Protein AF-A0A835W677-F1 (afdb_monomer_lite)

Radius of gyration: 21.59 Å; chains: 1; bounding box: 62×48×54 Å

Secondary structure (DSSP, 8-state):
-HHHHHHHHHHHHHTHHHHHTS-HHHHHHHHHHHHHHTTGGGGGGHHHHHHHHTSHHHHHHHHHHHHHHHHHHHHHHT----STHHHHHHHHHHHHHHHHHHHHHT--SGGGHHHHHHHHHHHHHHHHHHHHHHHHHHHHHHHHHHHHTT----------------SSSHHHHHHHHHHTTTTS----------PPP------

Foldseek 3Di:
DVVLLVVLLVVLLVCLVVLQVDDPLVSLLVSLVSSVVVCVVVLVCLVVVVVVCLPPVNVVVSVVVLLSSLVSSCVSSVDPDPDPCVVLSSLLSSVLSVVLSVVQSVDPDVPSPVSSVSSSVSSVVSVVVSVVVVVVVVVVVVVVVVVVPPDDDDDDDDDDDDDPPPDDPVPVSVCVVVVVSVPDDDDDDDDDDDDDDDDDDDD

Structure (mmCIF, N/CA/C/O backbone):
data_AF-A0A835W677-F1
#
_entry.id   AF-A0A835W677-F1
#
loop_
_atom_site.group_PDB
_atom_site.id
_atom_site.type_symbol
_atom_site.label_atom_id
_atom_site.label_alt_id
_atom_site.label_comp_id
_atom_site.label_asym_id
_atom_site.label_entity_id
_atom_site.label_seq_id
_atom_site.pdbx_PDB_ins_code
_atom_site.Cartn_x
_atom_site.Cartn_y
_atom_site.Cartn_z
_atom_site.occupancy
_atom_site.B_iso_or_equiv
_atom_site.auth_seq_id
_atom_site.auth_comp_id
_atom_site.auth_asym_id
_atom_site.auth_atom_id
_atom_site.pdbx_PDB_model_num
ATOM 1 N N . MET A 1 1 ? -1.194 0.073 13.032 1.00 69.38 1 MET A N 1
ATOM 2 C CA . MET A 1 1 ? -0.212 0.351 11.957 1.00 69.38 1 MET A CA 1
ATOM 3 C C . MET A 1 1 ? 1.033 -0.510 12.121 1.00 69.38 1 MET A C 1
ATOM 5 O O . MET A 1 1 ? 1.182 -1.416 11.323 1.00 69.38 1 MET A O 1
ATOM 9 N N . GLU A 1 2 ? 1.860 -0.328 13.158 1.00 79.19 2 GLU A N 1
ATOM 10 C CA . GLU A 1 2 ? 3.103 -1.114 13.357 1.00 79.19 2 GLU A CA 1
ATOM 11 C C . GLU A 1 2 ? 2.876 -2.636 13.378 1.00 79.19 2 GLU A C 1
ATOM 13 O O . GLU A 1 2 ? 3.488 -3.358 12.599 1.00 79.19 2 GLU A O 1
ATOM 18 N N . GLN A 1 3 ? 1.915 -3.118 14.173 1.00 82.25 3 GLN A N 1
ATOM 19 C CA . GLN A 1 3 ? 1.559 -4.546 14.217 1.00 82.25 3 GLN A CA 1
ATOM 20 C C . GLN A 1 3 ? 1.039 -5.081 12.871 1.00 82.25 3 GLN A C 1
ATOM 22 O O . GLN A 1 3 ? 1.302 -6.224 12.516 1.00 82.25 3 GLN A O 1
ATOM 27 N N . CYS A 1 4 ? 0.322 -4.256 12.098 1.00 80.38 4 CYS A N 1
ATOM 28 C CA . CYS A 1 4 ? -0.164 -4.639 10.770 1.00 80.38 4 CYS A CA 1
ATOM 29 C C . CYS A 1 4 ? 0.989 -4.751 9.765 1.00 80.38 4 CYS A C 1
ATOM 31 O O . CYS A 1 4 ? 0.963 -5.630 8.915 1.00 80.38 4 CYS A O 1
ATOM 33 N N . ASN A 1 5 ? 1.991 -3.873 9.863 1.00 83.50 5 ASN A N 1
ATOM 34 C CA . ASN A 1 5 ? 3.166 -3.918 8.995 1.00 83.50 5 ASN A CA 1
ATOM 35 C C . ASN A 1 5 ? 4.030 -5.151 9.316 1.00 83.50 5 ASN A C 1
ATOM 37 O O . ASN A 1 5 ? 4.383 -5.887 8.402 1.00 83.50 5 ASN A O 1
ATOM 41 N N . ALA A 1 6 ? 4.264 -5.452 10.600 1.00 82.06 6 ALA A N 1
ATOM 42 C CA . ALA A 1 6 ? 4.971 -6.671 11.010 1.00 82.06 6 ALA A CA 1
ATOM 43 C C . ALA A 1 6 ? 4.249 -7.945 10.534 1.00 82.06 6 ALA A C 1
ATOM 45 O O . ALA A 1 6 ? 4.852 -8.818 9.914 1.00 82.06 6 ALA A O 1
ATOM 46 N N . ARG A 1 7 ? 2.925 -8.008 10.729 1.00 84.19 7 ARG A N 1
ATOM 47 C CA . ARG A 1 7 ? 2.100 -9.120 10.239 1.00 84.19 7 ARG A CA 1
ATOM 48 C C . ARG A 1 7 ? 2.116 -9.237 8.714 1.00 84.19 7 ARG A C 1
ATOM 50 O O . ARG A 1 7 ? 2.044 -10.342 8.187 1.00 84.19 7 ARG A O 1
ATOM 57 N N . LEU A 1 8 ? 2.184 -8.117 7.991 1.00 85.19 8 LEU A N 1
ATOM 58 C CA . LEU A 1 8 ? 2.297 -8.143 6.534 1.00 85.19 8 LEU A CA 1
ATOM 59 C C . LEU A 1 8 ? 3.619 -8.780 6.107 1.00 85.19 8 LEU A C 1
ATOM 61 O O . LEU A 1 8 ? 3.600 -9.642 5.236 1.00 85.19 8 LEU A O 1
ATOM 65 N N . ALA A 1 9 ? 4.735 -8.393 6.726 1.00 83.88 9 ALA A N 1
ATOM 66 C CA . ALA A 1 9 ? 6.042 -8.957 6.406 1.00 83.88 9 ALA A CA 1
ATOM 67 C C . ALA A 1 9 ? 6.056 -10.489 6.568 1.00 83.88 9 ALA A C 1
ATOM 69 O O . ALA A 1 9 ? 6.550 -11.197 5.692 1.00 83.88 9 ALA A O 1
ATOM 70 N N . GLU A 1 10 ? 5.427 -11.010 7.627 1.00 86.38 10 GLU A N 1
ATOM 71 C CA . GLU A 1 10 ? 5.256 -12.456 7.829 1.00 86.38 10 GLU A CA 1
ATOM 72 C C . GLU A 1 10 ? 4.428 -13.113 6.713 1.00 86.38 10 GLU A C 1
ATOM 74 O O . GLU A 1 10 ? 4.830 -14.142 6.170 1.00 86.38 10 GLU A O 1
ATOM 79 N N . LEU A 1 11 ? 3.291 -12.520 6.331 1.00 85.38 11 LEU A N 1
ATOM 80 C CA . LEU A 1 11 ? 2.434 -13.064 5.269 1.00 85.38 11 LEU A CA 1
ATOM 81 C C . LEU A 1 11 ? 3.109 -13.049 3.897 1.00 85.38 11 LEU A C 1
ATOM 83 O O . LEU A 1 11 ? 2.928 -13.987 3.118 1.00 85.38 11 LEU A O 1
ATOM 87 N N . LEU A 1 12 ? 3.869 -11.996 3.596 1.00 85.69 12 LEU A N 1
ATOM 88 C CA . LEU A 1 12 ? 4.621 -11.888 2.350 1.00 85.69 12 LEU A CA 1
ATOM 89 C C . LEU A 1 12 ? 5.769 -12.901 2.306 1.00 85.69 12 LEU A C 1
ATOM 91 O O . LEU A 1 12 ? 6.024 -13.480 1.254 1.00 85.69 12 LEU A O 1
ATOM 95 N N . ALA A 1 13 ? 6.415 -13.170 3.443 1.00 84.19 13 ALA A N 1
ATOM 96 C CA . ALA A 1 13 ? 7.428 -14.215 3.543 1.00 84.19 13 ALA A CA 1
ATOM 97 C C . ALA A 1 13 ? 6.836 -15.622 3.341 1.00 84.19 13 ALA A C 1
ATOM 99 O O . ALA A 1 13 ? 7.460 -16.452 2.686 1.00 84.19 13 ALA A O 1
ATOM 100 N N . GLN A 1 14 ? 5.628 -15.882 3.854 1.00 85.50 14 GLN A N 1
ATOM 101 C CA . GLN A 1 14 ? 4.931 -17.165 3.687 1.00 85.50 14 GLN A CA 1
ATOM 102 C C . GLN A 1 14 ? 4.470 -17.413 2.244 1.00 85.50 14 GLN A C 1
ATOM 104 O O . GLN A 1 14 ? 4.560 -18.535 1.761 1.00 85.50 14 GLN A O 1
ATOM 109 N N . GLN A 1 15 ? 3.996 -16.374 1.551 1.00 85.69 15 GLN A N 1
ATOM 110 C CA . GLN A 1 15 ? 3.496 -16.456 0.169 1.00 85.69 15 GLN A CA 1
ATOM 111 C C . GLN A 1 15 ? 4.568 -16.120 -0.877 1.00 85.69 15 GLN A C 1
ATOM 113 O O . GLN A 1 15 ? 4.243 -15.819 -2.024 1.00 85.69 15 GLN A O 1
ATOM 118 N N . LYS A 1 16 ? 5.851 -16.135 -0.503 1.00 84.19 16 LYS A N 1
ATOM 119 C CA . LYS A 1 16 ? 6.937 -15.661 -1.367 1.00 84.19 16 LYS A CA 1
ATOM 120 C C . LYS A 1 16 ? 6.963 -16.368 -2.725 1.00 84.19 16 LYS A C 1
ATOM 122 O O . LYS A 1 16 ? 7.043 -15.690 -3.745 1.00 84.19 16 LYS A O 1
ATOM 127 N N . ASP A 1 17 ? 6.857 -17.694 -2.740 1.00 82.94 17 ASP A N 1
ATOM 128 C CA . ASP A 1 17 ? 6.947 -18.488 -3.972 1.00 82.94 17 ASP A CA 1
ATOM 129 C C . ASP A 1 17 ? 5.751 -18.234 -4.904 1.00 82.94 17 ASP A C 1
ATOM 131 O O . ASP A 1 17 ? 5.918 -18.062 -6.112 1.00 82.94 17 ASP A O 1
ATOM 135 N N . GLU A 1 18 ? 4.546 -18.122 -4.339 1.00 83.75 18 GLU A N 1
ATOM 136 C CA . GLU A 1 18 ? 3.329 -17.790 -5.088 1.00 83.75 18 GLU A CA 1
ATOM 137 C C . GLU A 1 18 ? 3.409 -16.382 -5.683 1.00 83.75 18 GLU A C 1
ATOM 139 O O . GLU A 1 18 ? 3.123 -16.183 -6.861 1.00 83.75 18 GLU A O 1
ATOM 144 N N . LEU A 1 19 ? 3.856 -15.407 -4.887 1.00 84.19 19 LEU A N 1
ATOM 145 C CA . LEU A 1 19 ? 4.060 -14.034 -5.334 1.00 84.19 19 LEU A CA 1
ATOM 146 C C . LEU A 1 19 ? 5.102 -13.975 -6.456 1.00 84.19 19 LEU A C 1
ATOM 148 O O . LEU A 1 19 ? 4.894 -13.267 -7.439 1.00 84.19 19 LEU A O 1
ATOM 152 N N . GLN A 1 20 ? 6.193 -14.738 -6.351 1.00 84.25 20 GLN A N 1
ATOM 153 C CA . GLN A 1 20 ? 7.240 -14.796 -7.372 1.00 84.25 20 GLN A CA 1
ATOM 154 C C . GLN A 1 20 ? 6.778 -15.404 -8.703 1.00 84.25 20 GLN A C 1
ATOM 156 O O . GLN A 1 20 ? 7.328 -15.038 -9.741 1.00 84.25 20 GLN A O 1
ATOM 161 N N . ALA A 1 21 ? 5.752 -16.257 -8.693 1.00 86.81 21 ALA A N 1
ATOM 162 C CA . ALA A 1 21 ? 5.143 -16.803 -9.906 1.00 86.81 21 ALA A CA 1
ATOM 163 C C . ALA A 1 21 ? 4.214 -15.808 -10.634 1.00 86.81 21 ALA A C 1
ATOM 165 O O . ALA A 1 21 ? 3.838 -16.049 -11.780 1.00 86.81 21 ALA A O 1
ATOM 166 N N . MET A 1 22 ? 3.827 -14.704 -9.986 1.00 86.62 22 MET A N 1
ATOM 167 C CA . MET A 1 22 ? 2.974 -13.665 -10.569 1.00 86.62 22 MET A CA 1
ATOM 168 C C . MET A 1 22 ? 3.796 -12.602 -11.308 1.00 86.62 22 MET A C 1
ATOM 170 O O . MET A 1 22 ? 4.924 -12.285 -10.910 1.00 86.62 22 MET A O 1
ATOM 174 N N . GLU A 1 23 ? 3.174 -11.983 -12.314 1.00 88.81 23 GLU A N 1
ATOM 175 C CA . GLU A 1 23 ? 3.645 -10.732 -12.923 1.00 88.81 23 GLU A CA 1
ATOM 176 C C . GLU A 1 23 ? 3.798 -9.625 -11.867 1.00 88.81 23 GLU A C 1
ATOM 178 O O . GLU A 1 23 ? 3.105 -9.615 -10.843 1.00 88.81 23 GLU A O 1
ATOM 183 N N . LEU A 1 24 ? 4.725 -8.690 -12.100 1.00 87.56 24 LEU A N 1
ATOM 184 C CA . LEU A 1 24 ? 5.109 -7.674 -11.112 1.00 87.56 24 LEU A CA 1
ATOM 185 C C . LEU A 1 24 ? 3.918 -6.823 -10.645 1.00 87.56 24 LEU A C 1
ATOM 187 O O . LEU A 1 24 ? 3.774 -6.564 -9.450 1.00 87.56 24 LEU A O 1
ATOM 191 N N . ASP A 1 25 ? 3.048 -6.416 -11.565 1.00 89.75 25 ASP A N 1
ATOM 192 C CA . ASP A 1 25 ? 1.857 -5.615 -11.278 1.00 89.75 25 ASP A CA 1
ATOM 193 C C . ASP A 1 25 ? 0.860 -6.365 -10.383 1.00 89.75 25 ASP A C 1
ATOM 195 O O . ASP A 1 25 ? 0.389 -5.837 -9.371 1.00 89.75 25 ASP A O 1
ATOM 199 N N . ALA A 1 26 ? 0.593 -7.630 -10.701 1.00 90.94 26 ALA A N 1
ATOM 200 C CA . ALA A 1 26 ? -0.284 -8.500 -9.940 1.00 90.94 26 ALA A CA 1
ATOM 201 C C . ALA A 1 26 ? 0.308 -8.814 -8.557 1.00 90.94 26 ALA A C 1
ATOM 203 O O . ALA A 1 26 ? -0.421 -8.844 -7.563 1.00 90.94 26 ALA A O 1
ATOM 204 N N . ARG A 1 27 ? 1.633 -8.970 -8.476 1.00 91.31 27 ARG A N 1
ATOM 205 C CA . ARG A 1 27 ? 2.377 -9.188 -7.232 1.00 91.31 27 ARG A CA 1
ATOM 206 C C . ARG A 1 27 ? 2.288 -7.984 -6.292 1.00 91.31 27 ARG A C 1
ATOM 208 O O . ARG A 1 27 ? 1.928 -8.141 -5.124 1.00 91.31 27 ARG A O 1
ATOM 215 N N . VAL A 1 28 ? 2.550 -6.777 -6.804 1.00 91.69 28 VAL A N 1
ATOM 216 C CA . VAL A 1 28 ? 2.419 -5.515 -6.051 1.00 91.69 28 VAL A CA 1
ATOM 217 C C . VAL A 1 28 ? 0.973 -5.315 -5.595 1.00 91.69 28 VAL A C 1
ATOM 219 O O . VAL A 1 28 ? 0.722 -5.027 -4.422 1.00 91.69 28 VAL A O 1
ATOM 222 N N . ALA A 1 29 ? 0.005 -5.517 -6.495 1.00 93.12 29 ALA A N 1
ATOM 223 C CA . ALA A 1 29 ? -1.409 -5.390 -6.165 1.00 93.12 29 ALA A CA 1
ATOM 224 C C . ALA A 1 29 ? -1.837 -6.388 -5.078 1.00 93.12 29 ALA A C 1
ATOM 226 O O . ALA A 1 29 ? -2.580 -6.013 -4.170 1.00 93.12 29 ALA A O 1
ATOM 227 N N . ARG A 1 30 ? -1.338 -7.632 -5.114 1.00 93.31 30 ARG A N 1
ATOM 228 C CA . ARG A 1 30 ? -1.636 -8.644 -4.094 1.00 93.31 30 ARG A CA 1
ATOM 229 C C . ARG A 1 30 ? -1.057 -8.275 -2.729 1.00 93.31 30 ARG A C 1
ATOM 231 O O . ARG A 1 30 ? -1.768 -8.391 -1.733 1.00 93.31 30 ARG A O 1
ATOM 238 N N . ALA A 1 31 ? 0.182 -7.787 -2.672 1.00 92.62 31 ALA A N 1
ATOM 239 C CA . ALA A 1 31 ? 0.801 -7.337 -1.424 1.00 92.62 31 ALA A CA 1
ATOM 240 C C . ALA A 1 31 ? 0.025 -6.171 -0.783 1.00 92.62 31 ALA A C 1
ATOM 242 O O . ALA A 1 31 ? -0.270 -6.187 0.416 1.00 92.62 31 ALA A O 1
ATOM 243 N N . LEU A 1 32 ? -0.378 -5.190 -1.596 1.00 93.62 32 LEU A N 1
ATOM 244 C CA . LEU A 1 32 ? -1.215 -4.075 -1.150 1.00 93.62 32 LEU A CA 1
ATOM 245 C C . L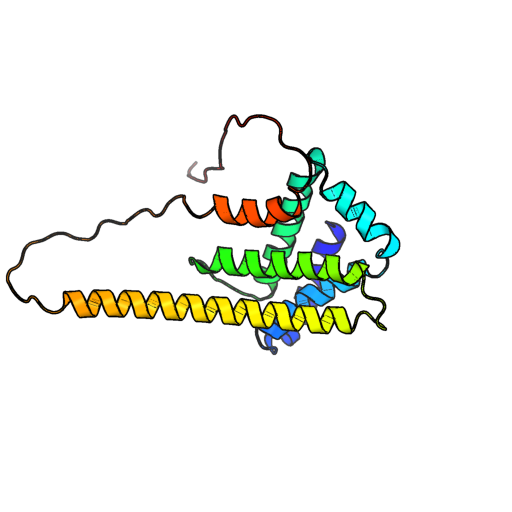EU A 1 32 ? -2.598 -4.541 -0.685 1.00 93.62 32 LEU A C 1
ATOM 247 O O . LEU A 1 32 ? -3.079 -4.087 0.353 1.00 93.62 32 LEU A O 1
ATOM 251 N N . GLN A 1 33 ? -3.216 -5.471 -1.413 1.00 93.69 33 GLN A N 1
ATOM 252 C CA . GLN A 1 33 ? -4.498 -6.055 -1.038 1.00 93.69 33 GLN A CA 1
ATOM 253 C C . GLN A 1 33 ? -4.414 -6.748 0.328 1.00 93.69 33 GLN A C 1
ATOM 255 O O . GLN A 1 33 ? -5.226 -6.442 1.194 1.00 93.69 33 GLN A O 1
ATOM 260 N N . LEU A 1 34 ? -3.404 -7.595 0.568 1.00 92.56 34 LEU A N 1
ATOM 261 C CA . LEU A 1 34 ? -3.201 -8.255 1.867 1.00 92.56 34 LEU A CA 1
ATOM 262 C C . LEU A 1 34 ? -3.108 -7.242 3.013 1.00 92.56 34 LEU A C 1
ATOM 264 O O . LEU A 1 34 ? -3.671 -7.446 4.089 1.00 92.56 34 LEU A O 1
ATOM 268 N N . ARG A 1 35 ? -2.424 -6.116 2.788 1.00 92.75 35 ARG A N 1
ATOM 269 C CA . ARG A 1 35 ? -2.304 -5.066 3.802 1.00 92.75 35 ARG A CA 1
ATOM 270 C C . ARG A 1 35 ? -3.624 -4.349 4.075 1.00 92.75 35 ARG A C 1
ATOM 272 O O . ARG A 1 35 ? -3.879 -3.980 5.225 1.00 92.75 35 ARG A O 1
ATOM 279 N N . LEU A 1 36 ? -4.422 -4.109 3.040 1.00 92.56 36 LEU A N 1
ATOM 280 C CA . LEU A 1 36 ? -5.721 -3.442 3.128 1.00 92.56 36 LEU A CA 1
ATOM 281 C C . LEU A 1 36 ? -6.803 -4.366 3.703 1.00 92.56 36 LEU A C 1
ATOM 283 O O . LEU A 1 36 ? -7.650 -3.907 4.463 1.00 92.56 36 LEU A O 1
ATOM 287 N N . GLU A 1 37 ? -6.730 -5.672 3.446 1.00 92.69 37 GLU A N 1
ATOM 288 C CA . GLU A 1 37 ? -7.595 -6.685 4.066 1.00 92.69 37 GLU A CA 1
ATOM 289 C C . GLU A 1 37 ? -7.479 -6.667 5.601 1.00 92.69 37 GLU A C 1
ATOM 291 O O . GLU A 1 37 ? -8.471 -6.847 6.303 1.00 92.69 37 GLU A O 1
ATOM 296 N N . MET A 1 38 ? -6.303 -6.334 6.149 1.00 91.56 38 MET A N 1
ATOM 297 C CA . MET A 1 38 ? -6.131 -6.141 7.598 1.00 91.56 38 MET A CA 1
ATOM 298 C C . MET A 1 38 ? -6.878 -4.921 8.158 1.00 91.56 38 MET A C 1
ATOM 300 O O . MET A 1 38 ? -7.065 -4.832 9.371 1.00 91.56 38 MET A O 1
ATOM 304 N N . LEU A 1 39 ? -7.264 -3.961 7.311 1.00 89.81 39 LEU A N 1
ATOM 305 C CA . LEU A 1 39 ? -8.013 -2.765 7.711 1.00 89.81 39 LEU A CA 1
ATOM 306 C C . LEU A 1 39 ? -9.526 -2.990 7.706 1.00 89.81 39 LEU A C 1
ATOM 308 O O . LEU A 1 39 ? -10.228 -2.282 8.421 1.00 89.81 39 LEU A O 1
ATOM 312 N N . VAL A 1 40 ? -10.013 -3.986 6.957 1.00 90.25 40 VAL A N 1
ATOM 313 C CA . VAL A 1 40 ? -11.437 -4.347 6.844 1.00 90.25 40 VAL A CA 1
ATOM 314 C C . VAL A 1 40 ? -12.175 -4.380 8.193 1.00 90.25 40 VAL A C 1
ATOM 316 O O . VAL A 1 40 ? -13.214 -3.730 8.290 1.00 90.25 40 VAL A O 1
ATOM 319 N N . PRO A 1 41 ? -11.671 -5.038 9.260 1.00 90.44 41 PRO A N 1
ATOM 320 C CA . PRO A 1 41 ? -12.372 -5.069 10.549 1.00 90.44 41 PRO A CA 1
ATOM 321 C C . PRO A 1 41 ? -12.444 -3.713 11.274 1.00 90.44 41 PRO A C 1
ATOM 323 O O . PRO A 1 41 ? -13.174 -3.594 12.253 1.00 90.44 41 PRO A O 1
ATOM 326 N N . TYR A 1 42 ? -11.697 -2.701 10.828 1.00 89.88 42 TYR A N 1
ATOM 327 C CA . TYR A 1 42 ? -11.614 -1.377 11.452 1.00 89.88 42 TYR A CA 1
ATOM 328 C C . TYR A 1 42 ? -12.162 -0.252 10.561 1.00 89.88 42 TYR A C 1
ATOM 330 O O . TYR A 1 42 ? -11.978 0.923 10.891 1.00 89.88 42 TYR A O 1
ATOM 338 N N . MET A 1 43 ? -12.830 -0.588 9.451 1.00 88.81 43 MET A N 1
ATOM 339 C CA . MET A 1 43 ? -13.269 0.371 8.427 1.00 88.81 43 MET A CA 1
ATOM 340 C C . MET A 1 43 ? -14.165 1.490 8.965 1.00 88.81 43 MET A C 1
ATOM 342 O O . MET A 1 43 ? -13.996 2.637 8.561 1.00 88.81 43 MET A O 1
ATOM 346 N N . ASP A 1 44 ? -15.024 1.200 9.943 1.00 88.94 44 ASP A N 1
ATOM 347 C CA . ASP A 1 44 ? -15.921 2.195 10.554 1.00 88.94 44 ASP A CA 1
ATOM 348 C C . ASP A 1 44 ? -15.171 3.315 11.295 1.00 88.94 44 ASP A C 1
ATOM 350 O O . ASP A 1 44 ? -15.662 4.436 11.433 1.00 88.94 44 ASP A O 1
ATOM 354 N N . THR A 1 45 ? -13.966 3.001 11.781 1.00 91.94 45 THR A N 1
ATOM 355 C CA . THR A 1 45 ? -13.099 3.916 12.544 1.00 91.94 45 THR A CA 1
ATOM 356 C C . THR A 1 45 ? -11.904 4.426 11.736 1.00 91.94 45 THR A C 1
ATOM 358 O O . THR A 1 45 ? -11.118 5.252 12.213 1.00 91.94 45 THR A O 1
ATOM 361 N N . TRP A 1 46 ? -11.736 3.923 10.511 1.00 90.44 46 TRP A N 1
ATOM 362 C CA . TRP A 1 46 ? -10.599 4.236 9.656 1.00 90.44 46 TRP A CA 1
ATOM 363 C C . TRP A 1 46 ? -10.532 5.719 9.250 1.00 90.44 46 TRP A C 1
ATOM 365 O O . TRP A 1 46 ? -9.447 6.299 9.361 1.00 90.44 46 TRP A O 1
ATOM 375 N N . PRO A 1 47 ? -11.642 6.396 8.883 1.00 90.19 47 PRO A N 1
ATOM 376 C CA . PRO A 1 47 ? -11.615 7.831 8.587 1.00 90.19 47 PRO A CA 1
ATOM 377 C C . PRO A 1 47 ? -11.113 8.674 9.767 1.00 90.19 47 PRO A C 1
ATOM 379 O O . PRO A 1 47 ? -10.325 9.604 9.594 1.00 90.19 47 PRO A O 1
ATOM 382 N N . GLN A 1 48 ? -11.519 8.325 10.990 1.00 90.88 48 GLN A N 1
ATOM 383 C CA . GLN A 1 48 ? -11.092 8.996 12.215 1.00 90.88 48 GLN A CA 1
ATOM 384 C C . GLN A 1 48 ? -9.610 8.717 12.496 1.00 90.88 48 GLN A C 1
ATOM 386 O O . GLN A 1 48 ? -8.875 9.629 12.879 1.00 90.88 48 GLN A O 1
ATOM 391 N N . ALA A 1 49 ? -9.145 7.486 12.263 1.00 90.06 49 ALA A N 1
ATOM 392 C CA . ALA A 1 49 ? -7.733 7.133 12.381 1.00 90.06 49 ALA A CA 1
ATOM 393 C C . ALA A 1 49 ? -6.858 7.929 11.396 1.00 90.06 49 ALA A C 1
ATOM 395 O O . ALA A 1 49 ? -5.818 8.456 11.798 1.00 90.06 49 ALA A O 1
ATOM 396 N N . LEU A 1 50 ? -7.299 8.089 10.143 1.00 88.50 50 LEU A N 1
ATOM 397 C CA . LEU A 1 50 ? -6.627 8.932 9.149 1.00 88.50 50 LEU A CA 1
ATOM 398 C C . LEU A 1 50 ? -6.597 10.404 9.575 1.00 88.50 50 LEU A C 1
ATOM 400 O O . LEU A 1 50 ? -5.550 11.043 9.490 1.00 88.50 50 LEU A O 1
ATOM 404 N N . ALA A 1 51 ? -7.701 10.931 10.109 1.00 90.06 51 ALA A N 1
ATOM 405 C CA . ALA A 1 51 ? -7.745 12.298 10.624 1.00 90.06 51 ALA A CA 1
ATOM 406 C C . ALA A 1 51 ? -6.759 12.512 11.787 1.00 90.06 51 ALA A C 1
ATOM 408 O O . ALA A 1 51 ? -6.108 13.552 11.874 1.00 90.06 51 ALA A O 1
ATOM 409 N N . VAL A 1 52 ? -6.604 11.525 12.677 1.00 91.12 52 VAL A N 1
ATOM 410 C CA . VAL A 1 52 ? -5.609 11.568 13.762 1.00 91.12 52 VAL A CA 1
ATOM 411 C C . VAL A 1 52 ? -4.182 11.464 13.225 1.00 91.12 52 VAL A C 1
ATOM 413 O O . VAL A 1 52 ? -3.301 12.155 13.741 1.00 91.12 52 VAL A O 1
ATOM 416 N N . ALA A 1 53 ? -3.954 10.640 12.201 1.00 87.31 53 ALA A N 1
ATOM 417 C CA . ALA A 1 53 ? -2.662 10.489 11.536 1.00 87.31 53 ALA A CA 1
ATOM 418 C C . ALA A 1 53 ? -2.225 11.771 10.807 1.00 87.31 53 ALA A C 1
ATOM 420 O O . ALA A 1 53 ? -1.041 12.099 10.816 1.00 87.31 53 ALA A O 1
ATOM 421 N N . ALA A 1 54 ? -3.176 12.522 10.243 1.00 87.81 54 ALA A N 1
ATOM 422 C CA . ALA A 1 54 ? -2.938 13.778 9.530 1.00 87.81 54 ALA A CA 1
ATOM 423 C C . ALA A 1 54 ? -2.631 14.976 10.449 1.00 87.81 54 ALA A C 1
ATOM 425 O O . ALA A 1 54 ? -2.185 16.018 9.972 1.00 87.81 54 ALA A O 1
ATOM 426 N N . LYS A 1 55 ? -2.845 14.859 11.768 1.00 89.50 55 LYS A N 1
ATOM 427 C CA . LYS A 1 55 ? -2.504 15.937 12.710 1.00 89.50 55 LYS A CA 1
ATOM 428 C C . LYS A 1 55 ? -0.997 16.229 12.648 1.00 89.50 55 LYS A C 1
ATOM 430 O O . LYS A 1 55 ? -0.228 15.271 12.706 1.00 89.50 55 LYS A O 1
ATOM 435 N N . PRO A 1 56 ? -0.545 17.499 12.652 1.00 88.44 56 PRO A N 1
ATOM 436 C CA . PRO A 1 56 ? 0.875 17.846 12.510 1.00 88.44 56 PRO A CA 1
ATOM 437 C C . PRO A 1 56 ? 1.816 17.098 13.470 1.00 88.44 56 PRO A C 1
ATOM 439 O O . PRO A 1 56 ? 2.865 16.618 13.053 1.00 88.44 56 PRO A O 1
ATOM 442 N N . GLY A 1 57 ? 1.405 16.897 14.729 1.00 90.50 57 GLY A N 1
ATOM 443 C CA . GLY A 1 57 ? 2.192 16.142 15.716 1.00 90.50 57 GLY A CA 1
ATOM 444 C C . GLY A 1 57 ? 2.332 14.639 15.425 1.00 90.50 57 GLY A C 1
ATOM 445 O O . GLY A 1 57 ? 3.274 14.009 15.895 1.00 90.50 57 GLY A O 1
ATOM 446 N N . ASN A 1 58 ? 1.429 14.063 14.629 1.00 86.81 58 ASN A N 1
ATOM 447 C CA . ASN A 1 58 ? 1.428 12.648 14.248 1.00 86.81 58 ASN A CA 1
ATOM 448 C C . ASN A 1 58 ? 1.837 12.417 12.787 1.00 86.81 58 ASN A C 1
ATOM 450 O O . ASN A 1 58 ? 2.184 11.287 12.433 1.00 86.81 58 ASN A O 1
ATOM 454 N N . ALA A 1 59 ? 1.799 13.454 11.946 1.00 85.12 59 ALA A N 1
ATOM 455 C CA . ALA A 1 59 ? 2.008 13.354 10.506 1.00 85.12 59 ALA A CA 1
ATOM 456 C C . ALA A 1 59 ? 3.375 12.745 10.177 1.00 85.12 59 ALA A C 1
ATOM 458 O O . ALA A 1 59 ? 3.442 11.763 9.440 1.00 85.12 59 ALA A O 1
ATOM 459 N N . GLY A 1 60 ? 4.451 13.232 10.806 1.00 89.25 60 GLY A N 1
ATOM 460 C CA . GLY A 1 60 ? 5.802 12.699 10.594 1.00 89.25 60 GLY A CA 1
ATOM 461 C C . GLY A 1 60 ? 5.927 11.210 10.943 1.00 89.25 60 GLY A C 1
ATOM 462 O O . GLY A 1 60 ? 6.490 10.431 10.173 1.00 89.25 60 GLY A O 1
ATOM 463 N N . ARG A 1 61 ? 5.335 10.774 12.065 1.00 87.88 61 ARG A N 1
ATOM 464 C CA . ARG A 1 61 ? 5.316 9.352 12.454 1.00 87.88 61 ARG A CA 1
ATOM 465 C C . ARG A 1 61 ? 4.492 8.513 11.478 1.00 87.88 61 ARG A C 1
ATOM 467 O O . ARG A 1 61 ? 4.913 7.423 11.105 1.00 87.88 61 ARG A O 1
ATOM 474 N N . SER A 1 62 ? 3.330 9.009 11.070 1.00 86.25 62 SER A N 1
ATOM 475 C CA . SER A 1 62 ? 2.417 8.297 10.171 1.00 86.25 62 SER A CA 1
ATOM 476 C C . SER A 1 62 ? 3.027 8.115 8.781 1.00 86.25 62 SER A C 1
ATOM 478 O O . SER A 1 62 ? 2.969 7.018 8.228 1.00 86.25 62 SER A O 1
ATOM 480 N N . LEU A 1 63 ? 3.695 9.151 8.267 1.00 88.19 63 LEU A N 1
ATOM 481 C CA . LEU A 1 63 ? 4.485 9.098 7.037 1.00 88.19 63 LEU A CA 1
ATOM 482 C C . LEU A 1 63 ? 5.625 8.087 7.151 1.00 88.19 63 LEU A C 1
ATOM 484 O O . LEU A 1 63 ? 5.773 7.248 6.270 1.00 88.19 63 LEU A O 1
ATOM 488 N N . LYS A 1 64 ? 6.386 8.092 8.253 1.00 89.38 64 LYS A N 1
ATOM 489 C CA . LYS A 1 64 ? 7.456 7.106 8.474 1.00 89.38 64 LYS A CA 1
ATOM 490 C C . LYS A 1 64 ? 6.935 5.666 8.432 1.00 89.38 64 LYS A C 1
ATOM 492 O O . LYS A 1 64 ? 7.562 4.806 7.827 1.00 89.38 64 LYS A O 1
ATOM 497 N N . LEU A 1 65 ? 5.778 5.402 9.042 1.00 88.75 65 LEU A N 1
ATOM 498 C CA . LEU A 1 65 ? 5.150 4.076 9.014 1.00 88.75 65 LEU A CA 1
ATOM 499 C C . LEU A 1 65 ? 4.644 3.681 7.622 1.00 88.75 65 LEU A C 1
ATOM 501 O O . LEU A 1 65 ? 4.639 2.493 7.300 1.00 88.75 65 LEU A O 1
ATOM 505 N N . LEU A 1 66 ? 4.213 4.653 6.814 1.00 89.38 66 LEU A N 1
ATOM 506 C CA . LEU A 1 66 ? 3.850 4.431 5.415 1.00 89.38 66 LEU A CA 1
ATOM 507 C C . LEU A 1 66 ? 5.087 4.112 4.568 1.00 89.38 66 LEU A C 1
ATOM 509 O O . LEU A 1 66 ? 5.055 3.153 3.807 1.00 89.38 66 LEU A O 1
ATOM 513 N N . TYR A 1 67 ? 6.177 4.862 4.731 1.00 89.25 67 TYR A N 1
ATOM 514 C CA . TYR A 1 67 ? 7.438 4.581 4.043 1.00 89.25 67 TYR A CA 1
ATOM 515 C C . TYR A 1 67 ? 7.977 3.195 4.397 1.00 89.25 67 TYR A C 1
ATOM 517 O O . TYR A 1 67 ? 8.256 2.418 3.492 1.00 89.25 67 TYR A O 1
ATOM 525 N N . GLN A 1 68 ? 7.998 2.842 5.687 1.00 89.38 68 GLN A N 1
ATOM 526 C CA . GLN A 1 68 ? 8.414 1.508 6.122 1.00 89.38 68 GLN A CA 1
ATOM 527 C C . GLN A 1 68 ? 7.563 0.408 5.477 1.00 89.38 68 GLN A C 1
ATOM 529 O O . GLN A 1 68 ? 8.100 -0.578 4.998 1.00 89.38 68 GLN A O 1
ATOM 534 N N . LEU A 1 69 ? 6.239 0.590 5.413 1.00 90.00 69 LEU A N 1
ATOM 535 C CA . LEU A 1 69 ? 5.346 -0.358 4.745 1.00 90.00 69 LEU A CA 1
ATOM 536 C C . LEU A 1 69 ? 5.711 -0.544 3.265 1.00 90.00 69 LEU A C 1
ATOM 538 O O . LEU A 1 69 ? 5.710 -1.663 2.761 1.00 90.00 69 LEU A O 1
ATOM 542 N N . VAL A 1 70 ? 5.980 0.555 2.562 1.00 91.31 70 VAL A N 1
ATOM 543 C CA . VAL A 1 70 ? 6.348 0.528 1.144 1.00 91.31 70 VAL A CA 1
ATOM 544 C C . VAL A 1 70 ? 7.691 -0.178 0.950 1.00 91.31 70 VAL A C 1
ATOM 546 O O . VAL A 1 70 ? 7.811 -1.008 0.050 1.00 91.31 70 VAL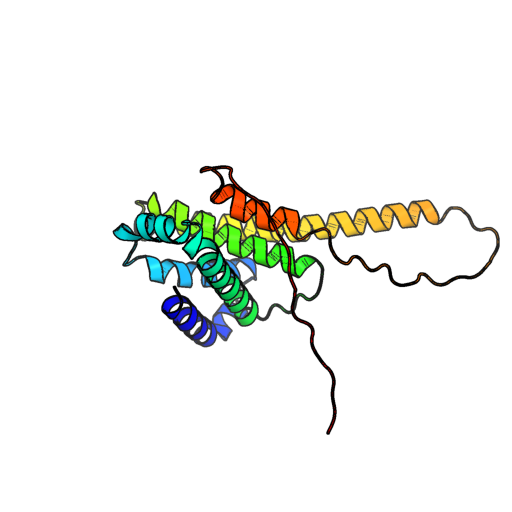 A O 1
ATOM 549 N N . ASP A 1 71 ? 8.670 0.111 1.808 1.00 88.44 71 ASP A N 1
ATOM 550 C CA . ASP A 1 71 ? 9.975 -0.552 1.808 1.00 88.44 71 ASP A CA 1
ATOM 551 C C . ASP A 1 71 ? 9.850 -2.055 2.074 1.00 88.44 71 ASP A C 1
ATOM 553 O O . ASP A 1 71 ? 10.422 -2.849 1.330 1.00 88.44 71 ASP A O 1
ATOM 557 N N . ASP A 1 72 ? 9.057 -2.451 3.073 1.00 87.75 72 ASP A N 1
ATOM 558 C CA . ASP A 1 72 ? 8.823 -3.854 3.424 1.00 87.75 72 ASP A CA 1
ATOM 559 C C . ASP A 1 72 ? 8.176 -4.622 2.258 1.00 87.75 72 ASP A C 1
ATOM 561 O O . ASP A 1 72 ? 8.554 -5.762 1.977 1.00 87.75 72 ASP A O 1
ATOM 565 N N . ILE A 1 73 ? 7.229 -3.996 1.544 1.00 89.31 73 ILE A N 1
ATOM 566 C CA . ILE A 1 73 ? 6.620 -4.581 0.344 1.00 89.31 73 ILE A CA 1
ATOM 567 C C . ILE A 1 73 ? 7.696 -4.799 -0.719 1.00 89.31 73 ILE A C 1
ATOM 569 O O . ILE A 1 73 ? 7.894 -5.936 -1.137 1.00 89.31 73 ILE A O 1
ATOM 573 N N . TRP A 1 74 ? 8.421 -3.757 -1.132 1.00 87.94 74 TRP A N 1
ATOM 574 C CA . TRP A 1 74 ? 9.435 -3.874 -2.188 1.00 87.94 74 TRP A CA 1
ATOM 575 C C . TRP A 1 74 ? 10.558 -4.859 -1.833 1.00 87.94 74 TRP A C 1
ATOM 577 O O . TRP A 1 74 ? 10.976 -5.638 -2.693 1.00 87.94 74 TRP A O 1
ATOM 587 N N . ALA A 1 75 ? 10.976 -4.896 -0.565 1.00 85.19 75 ALA A N 1
ATOM 588 C CA . ALA A 1 75 ? 11.939 -5.867 -0.057 1.00 85.19 75 ALA A CA 1
ATOM 589 C C . ALA A 1 75 ? 11.419 -7.307 -0.187 1.00 85.19 75 ALA A C 1
ATOM 591 O O . ALA A 1 75 ? 12.149 -8.193 -0.634 1.00 85.19 75 ALA A O 1
ATOM 592 N N . ALA A 1 76 ? 10.146 -7.547 0.138 1.00 83.12 76 ALA A N 1
ATOM 593 C CA . ALA A 1 76 ? 9.528 -8.860 -0.022 1.00 83.12 76 ALA A CA 1
ATOM 594 C C . ALA A 1 76 ? 9.343 -9.261 -1.495 1.00 83.12 76 ALA A C 1
ATOM 596 O O . ALA A 1 76 ? 9.426 -10.446 -1.825 1.00 83.12 76 ALA A O 1
ATOM 597 N N . LEU A 1 77 ? 9.134 -8.290 -2.390 1.00 83.75 77 LEU A N 1
ATOM 598 C CA . LEU A 1 77 ? 9.035 -8.542 -3.831 1.00 83.75 77 LEU A CA 1
ATOM 599 C C . LEU A 1 77 ? 10.389 -8.859 -4.482 1.00 83.75 77 LEU A C 1
ATOM 601 O O . LEU A 1 77 ? 10.406 -9.375 -5.603 1.00 83.75 77 LEU A O 1
ATOM 605 N N . GLY A 1 78 ? 11.495 -8.590 -3.781 1.00 77.06 78 GLY A N 1
ATOM 606 C CA . GLY A 1 78 ? 12.857 -8.814 -4.258 1.00 77.06 78 GLY A CA 1
ATOM 607 C C . GLY A 1 78 ? 13.333 -7.776 -5.274 1.00 77.06 78 GLY A C 1
ATOM 608 O O . GLY A 1 78 ? 14.257 -8.069 -6.031 1.00 77.06 78 GLY A O 1
ATOM 609 N N . ASP A 1 79 ? 12.712 -6.592 -5.320 1.00 71.00 79 ASP A N 1
ATOM 610 C CA . ASP A 1 79 ? 13.167 -5.514 -6.201 1.00 71.00 79 ASP A CA 1
ATOM 611 C C . ASP A 1 79 ? 14.459 -4.901 -5.653 1.00 71.00 79 ASP A C 1
ATOM 613 O O . ASP A 1 79 ? 14.506 -4.428 -4.518 1.00 71.00 79 ASP A O 1
ATOM 617 N N . GLN A 1 80 ? 15.504 -4.910 -6.479 1.00 59.31 80 GLN A N 1
ATOM 618 C CA . GLN A 1 80 ? 16.818 -4.337 -6.176 1.00 59.31 80 GLN A CA 1
ATOM 619 C C . GLN A 1 80 ? 17.074 -3.106 -7.052 1.00 59.31 80 GLN A C 1
ATOM 621 O O . GLN A 1 80 ? 18.163 -2.931 -7.591 1.00 59.31 80 GLN A O 1
ATOM 626 N N . ALA A 1 81 ? 16.054 -2.273 -7.267 1.00 61.53 81 ALA A N 1
ATOM 627 C CA . ALA A 1 81 ? 16.245 -1.018 -7.980 1.00 61.53 81 ALA A CA 1
ATOM 628 C C . ALA A 1 81 ? 17.144 -0.098 -7.144 1.00 61.53 81 ALA A C 1
ATOM 630 O O . ALA A 1 81 ? 16.748 0.312 -6.060 1.00 61.53 81 ALA A O 1
ATOM 631 N N . THR A 1 82 ? 18.340 0.224 -7.628 1.00 56.97 82 THR A N 1
ATOM 632 C CA . THR A 1 82 ? 19.275 1.183 -7.000 1.00 56.97 82 THR A CA 1
ATOM 633 C C . THR A 1 82 ? 19.349 2.525 -7.733 1.00 56.97 82 THR A C 1
ATOM 635 O O . THR A 1 82 ? 20.041 3.430 -7.276 1.00 56.97 82 THR A O 1
ATOM 638 N N . ASP A 1 83 ? 18.616 2.667 -8.840 1.00 63.84 83 ASP A N 1
ATOM 639 C CA . ASP A 1 83 ? 18.714 3.805 -9.759 1.00 63.84 83 ASP A CA 1
ATOM 640 C C . ASP A 1 83 ? 17.601 4.850 -9.533 1.00 63.84 83 ASP A C 1
ATOM 642 O O . ASP A 1 83 ? 16.842 4.793 -8.563 1.00 63.84 83 ASP A O 1
ATOM 646 N N . SER A 1 84 ? 17.459 5.811 -10.455 1.00 62.28 84 SER A N 1
ATOM 647 C CA . SER A 1 84 ? 16.423 6.867 -10.446 1.00 62.28 84 SER A CA 1
ATOM 648 C C . SER A 1 84 ? 14.983 6.344 -10.308 1.00 62.28 84 SER A C 1
ATOM 650 O O . SER A 1 84 ? 14.090 7.065 -9.861 1.00 62.28 84 SER A O 1
ATOM 652 N N . THR A 1 85 ? 14.766 5.072 -10.634 1.00 76.56 85 THR A N 1
ATOM 653 C CA . THR A 1 85 ? 13.498 4.342 -10.533 1.00 76.56 85 THR A CA 1
ATOM 654 C C . THR A 1 85 ? 13.103 4.018 -9.088 1.00 76.56 85 THR A C 1
ATOM 656 O O . THR A 1 85 ? 11.924 3.797 -8.810 1.00 76.56 85 THR A O 1
ATOM 659 N N . TRP A 1 86 ? 14.047 4.070 -8.139 1.00 80.06 86 TRP A N 1
ATOM 660 C CA . TRP A 1 86 ? 13.822 3.784 -6.717 1.00 80.06 86 TRP A CA 1
ATOM 661 C C . TRP A 1 86 ? 12.749 4.684 -6.092 1.00 80.06 86 TRP A C 1
ATOM 663 O O . TRP A 1 86 ? 11.877 4.201 -5.362 1.00 80.06 86 TRP A O 1
ATOM 673 N N . TYR A 1 87 ? 12.797 5.989 -6.386 1.00 81.50 87 TYR A N 1
ATOM 674 C CA . TYR A 1 87 ? 11.859 6.972 -5.833 1.00 81.50 87 TYR A CA 1
ATOM 675 C C . TYR A 1 87 ? 10.475 6.857 -6.470 1.00 81.50 87 TYR A C 1
ATOM 677 O O . TYR A 1 87 ? 9.471 6.904 -5.757 1.00 81.50 87 TYR A O 1
ATOM 685 N N . SER A 1 88 ? 10.422 6.672 -7.790 1.00 83.50 88 SER A N 1
ATOM 686 C CA . SER A 1 88 ? 9.170 6.540 -8.542 1.00 83.50 88 SER A CA 1
ATOM 687 C C . SER A 1 88 ? 8.377 5.320 -8.079 1.00 83.50 88 SER A C 1
ATOM 689 O O . SER A 1 88 ? 7.232 5.473 -7.652 1.00 83.50 88 SER A O 1
ATOM 691 N N . LYS A 1 89 ? 9.029 4.154 -7.984 1.00 85.44 89 LYS A N 1
ATOM 692 C CA . LYS A 1 89 ? 8.405 2.897 -7.543 1.00 85.44 89 LYS A CA 1
ATOM 693 C C . LYS A 1 89 ? 7.790 3.002 -6.149 1.00 85.44 89 LYS A C 1
ATOM 695 O O . LYS A 1 89 ? 6.698 2.495 -5.873 1.00 85.44 89 LYS A O 1
ATOM 700 N N . ARG A 1 90 ? 8.476 3.691 -5.235 1.00 87.94 90 ARG A N 1
ATOM 701 C CA . ARG A 1 90 ? 7.976 3.930 -3.872 1.00 87.94 90 ARG A CA 1
ATOM 702 C C . ARG A 1 90 ? 6.817 4.910 -3.852 1.00 87.94 90 ARG A C 1
ATOM 704 O O . ARG A 1 90 ? 5.826 4.651 -3.170 1.00 87.94 90 ARG A O 1
ATOM 711 N N . ALA A 1 91 ? 6.916 5.996 -4.615 1.00 88.75 91 ALA A N 1
ATOM 712 C CA . ALA A 1 91 ? 5.831 6.956 -4.763 1.00 88.75 91 ALA A CA 1
ATOM 713 C C . ALA A 1 91 ? 4.580 6.290 -5.356 1.00 88.75 91 ALA A C 1
ATOM 715 O O . ALA A 1 91 ? 3.472 6.536 -4.874 1.00 88.75 91 ALA A O 1
ATOM 716 N N . LEU A 1 92 ? 4.755 5.384 -6.322 1.00 91.06 92 LEU A N 1
ATOM 717 C CA . LEU A 1 92 ? 3.674 4.612 -6.916 1.00 91.06 92 LEU A CA 1
ATOM 718 C C . LEU A 1 92 ? 2.945 3.760 -5.871 1.00 91.06 92 LEU A C 1
ATOM 720 O O . LEU A 1 92 ? 1.726 3.868 -5.734 1.00 91.06 92 LEU A O 1
ATOM 724 N N . VAL A 1 93 ? 3.671 2.939 -5.108 1.00 91.69 93 VAL A N 1
ATOM 725 C CA . VAL A 1 93 ? 3.063 2.056 -4.096 1.00 91.69 93 VAL A CA 1
ATOM 726 C C . VAL A 1 93 ? 2.427 2.866 -2.963 1.00 91.69 93 VAL A C 1
ATOM 728 O O . VAL A 1 93 ? 1.301 2.567 -2.560 1.00 91.69 93 VAL A O 1
ATOM 731 N N . ALA A 1 94 ? 3.086 3.930 -2.491 1.00 91.94 94 ALA A N 1
ATOM 732 C CA . ALA A 1 94 ? 2.539 4.828 -1.473 1.00 91.94 94 ALA A CA 1
ATOM 733 C C . ALA A 1 94 ? 1.242 5.510 -1.942 1.00 91.94 94 ALA A C 1
ATOM 735 O O . ALA A 1 94 ? 0.252 5.556 -1.203 1.00 91.94 94 ALA A O 1
ATOM 736 N N . GLY A 1 95 ? 1.231 6.011 -3.180 1.00 91.38 95 GLY A N 1
ATOM 737 C CA . GLY A 1 95 ? 0.071 6.647 -3.798 1.00 91.38 95 GLY A CA 1
ATOM 738 C C . GLY A 1 95 ? -1.074 5.662 -4.019 1.00 91.38 95 GLY A C 1
ATOM 739 O O . GLY A 1 95 ? -2.209 5.942 -3.629 1.00 91.38 95 GLY A O 1
ATOM 740 N N . ALA A 1 96 ? -0.779 4.477 -4.563 1.00 93.38 96 ALA A N 1
ATOM 741 C CA . ALA A 1 96 ? -1.759 3.417 -4.776 1.00 93.38 96 ALA A CA 1
ATOM 742 C C . ALA A 1 96 ? -2.387 2.952 -3.455 1.00 93.38 96 ALA A C 1
ATOM 744 O O . ALA A 1 96 ? -3.613 2.858 -3.370 1.00 93.38 96 ALA A O 1
ATOM 745 N N . TYR A 1 97 ? -1.582 2.728 -2.410 1.00 93.69 97 TYR A N 1
ATOM 746 C CA . TYR A 1 97 ? -2.068 2.382 -1.071 1.00 93.69 97 TYR A CA 1
ATOM 747 C C . TYR A 1 97 ? -2.991 3.466 -0.512 1.00 93.69 97 TYR A C 1
ATOM 749 O O . TYR A 1 97 ? -4.117 3.177 -0.107 1.00 93.69 97 TYR A O 1
ATOM 757 N N . THR A 1 98 ? -2.540 4.721 -0.533 1.00 91.62 98 THR A N 1
ATOM 758 C CA . THR A 1 98 ? -3.279 5.842 0.059 1.00 91.62 98 THR A CA 1
ATOM 759 C C . THR A 1 98 ? -4.606 6.062 -0.663 1.00 91.62 98 THR A C 1
ATOM 761 O O . THR A 1 98 ? -5.656 6.063 -0.021 1.00 91.62 98 THR A O 1
ATOM 764 N N . ALA A 1 99 ? -4.590 6.142 -1.998 1.00 91.81 99 ALA A N 1
ATOM 765 C CA . ALA A 1 99 ? -5.793 6.319 -2.809 1.00 91.81 99 ALA A CA 1
ATOM 766 C C . ALA A 1 99 ? -6.785 5.159 -2.647 1.00 91.81 99 ALA A C 1
ATOM 768 O O . ALA A 1 99 ? -7.994 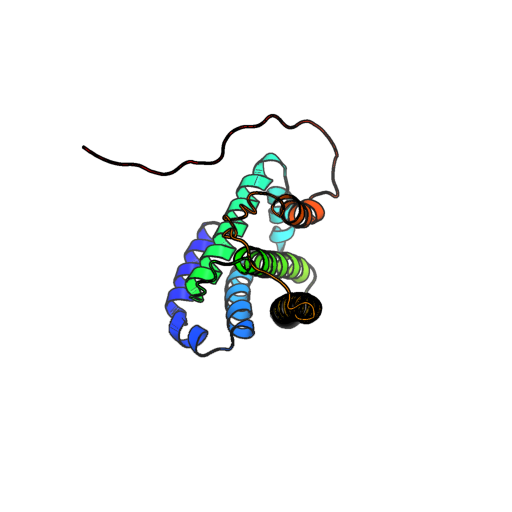5.380 -2.579 1.00 91.81 99 ALA A O 1
ATOM 769 N N . THR A 1 100 ? -6.285 3.925 -2.562 1.00 94.12 100 THR A N 1
ATOM 770 C CA . THR A 1 100 ? -7.135 2.742 -2.378 1.00 94.12 100 THR A CA 1
ATOM 771 C C . THR A 1 100 ? -7.731 2.706 -0.974 1.00 94.12 100 THR A C 1
ATOM 773 O O . THR A 1 100 ? -8.926 2.472 -0.842 1.00 94.12 100 THR A O 1
ATOM 776 N N . SER A 1 101 ? -6.954 3.030 0.064 1.00 91.69 101 SER A N 1
ATOM 777 C CA . SER A 1 101 ? -7.460 3.113 1.441 1.00 91.69 101 SER A CA 1
ATOM 778 C C . SER A 1 101 ? -8.549 4.178 1.610 1.00 91.69 101 SER A C 1
ATOM 780 O O . SER A 1 101 ? -9.474 3.985 2.394 1.00 91.69 101 SER A O 1
ATOM 782 N N . LEU A 1 102 ? -8.468 5.277 0.850 1.00 91.88 102 LEU A N 1
ATOM 783 C CA . LEU A 1 102 ? -9.490 6.322 0.825 1.00 91.88 102 LEU A CA 1
ATOM 784 C C . LEU A 1 102 ? -10.737 5.867 0.061 1.00 91.88 102 LEU A C 1
ATOM 786 O O . LEU A 1 102 ? -11.854 6.097 0.510 1.00 91.88 102 LEU A O 1
ATOM 790 N N . TYR A 1 103 ? -10.545 5.181 -1.068 1.00 92.69 103 TYR A N 1
ATOM 791 C CA . TYR A 1 103 ? -11.640 4.632 -1.865 1.00 92.69 103 TYR A CA 1
ATOM 792 C C . TYR A 1 103 ? -12.428 3.550 -1.113 1.00 92.69 103 TYR A C 1
ATOM 794 O O . TYR A 1 103 ? -13.652 3.519 -1.210 1.00 92.69 103 TYR A O 1
ATOM 802 N N . MET A 1 104 ? -11.753 2.728 -0.300 1.00 92.69 104 MET A N 1
ATOM 803 C CA . MET A 1 104 ? -12.408 1.721 0.544 1.00 92.69 104 MET A CA 1
ATOM 804 C C . MET A 1 104 ? -13.456 2.326 1.482 1.00 92.69 104 MET A C 1
ATOM 806 O O . MET A 1 104 ? -14.441 1.664 1.783 1.00 92.69 104 MET A O 1
ATOM 810 N N . ILE A 1 105 ? -13.272 3.569 1.942 1.00 92.38 105 ILE A N 1
ATOM 811 C CA . ILE A 1 105 ? -14.213 4.237 2.860 1.00 92.38 105 ILE A CA 1
ATOM 812 C C . ILE A 1 105 ? -15.583 4.433 2.199 1.00 92.38 105 ILE A C 1
ATOM 814 O O . ILE A 1 105 ? -16.603 4.429 2.881 1.00 92.38 105 ILE A O 1
ATOM 818 N N . THR A 1 106 ? -15.612 4.604 0.877 1.00 92.25 106 THR A N 1
ATOM 819 C CA . THR A 1 106 ? -16.841 4.859 0.116 1.00 92.25 106 THR A CA 1
ATOM 820 C C . THR A 1 106 ? -17.305 3.647 -0.695 1.00 92.25 106 THR A C 1
ATOM 822 O O . THR A 1 106 ? -18.247 3.768 -1.476 1.00 92.25 106 THR A O 1
ATOM 825 N N . ASP A 1 107 ? -16.638 2.498 -0.563 1.00 92.62 107 ASP A N 1
ATOM 826 C CA . ASP A 1 107 ? -16.966 1.276 -1.294 1.00 92.62 107 ASP A CA 1
ATOM 827 C C . ASP A 1 107 ? -17.946 0.406 -0.491 1.00 92.62 107 ASP A C 1
ATOM 829 O O . ASP A 1 107 ? -17.599 -0.174 0.535 1.00 92.62 107 ASP A O 1
ATOM 833 N N . TYR A 1 108 ? -19.178 0.299 -0.990 1.00 89.81 108 TYR A N 1
ATOM 834 C CA . TYR A 1 108 ? -20.233 -0.554 -0.427 1.00 89.81 108 TYR A CA 1
ATOM 835 C C . TYR A 1 108 ? -20.402 -1.874 -1.197 1.00 89.81 108 TYR A C 1
ATOM 837 O O . TYR A 1 108 ? -21.385 -2.595 -1.006 1.00 89.81 108 TYR A O 1
ATOM 845 N N . SER A 1 109 ? -19.485 -2.189 -2.115 1.00 93.31 109 SER A N 1
ATOM 846 C CA . SER A 1 109 ? -19.544 -3.415 -2.899 1.00 93.31 109 SER A CA 1
ATOM 847 C C . SER A 1 109 ? -19.239 -4.651 -2.032 1.00 93.31 109 SER A C 1
ATOM 849 O O . SER A 1 109 ? -18.421 -4.591 -1.109 1.00 93.31 109 SER A O 1
ATOM 851 N N . PRO A 1 110 ? -19.866 -5.811 -2.311 1.00 91.62 110 PRO A N 1
ATOM 852 C CA . PRO A 1 110 ? -19.598 -7.041 -1.573 1.00 91.62 110 PRO A CA 1
ATOM 853 C C . PRO A 1 110 ? -18.110 -7.402 -1.603 1.00 91.62 110 PRO A C 1
ATOM 855 O O . PRO A 1 110 ? -17.532 -7.589 -2.676 1.00 91.62 110 PRO A O 1
ATOM 858 N N . GLY A 1 111 ? -17.498 -7.495 -0.421 1.00 89.25 111 GLY A N 1
ATOM 859 C CA . GLY A 1 111 ? -16.089 -7.856 -0.272 1.00 89.25 111 GLY A CA 1
ATOM 860 C C . GLY A 1 111 ? -15.101 -6.858 -0.886 1.00 89.25 111 GLY A C 1
ATOM 861 O O . GLY A 1 111 ? -13.996 -7.273 -1.226 1.00 89.25 111 GLY A O 1
ATOM 862 N N . PHE A 1 112 ? -15.478 -5.583 -1.050 1.00 93.25 112 PHE A N 1
ATOM 863 C CA . PHE A 1 112 ? -14.632 -4.529 -1.636 1.00 93.25 112 PHE A CA 1
ATOM 864 C C . PHE A 1 112 ? -14.168 -4.826 -3.074 1.00 93.25 112 PHE A C 1
ATOM 866 O O . PHE A 1 112 ? -13.071 -4.445 -3.490 1.00 93.25 112 PHE A O 1
ATOM 873 N N . ARG A 1 113 ? -14.978 -5.548 -3.862 1.00 93.75 113 ARG A N 1
ATOM 874 C CA . ARG A 1 113 ? -14.616 -5.945 -5.236 1.00 93.75 113 ARG A CA 1
ATOM 875 C C . ARG A 1 113 ? -14.213 -4.756 -6.116 1.00 93.75 113 ARG A C 1
ATOM 877 O O . ARG A 1 113 ? -13.278 -4.882 -6.911 1.00 93.75 113 ARG A O 1
ATOM 884 N N . ASP A 1 114 ? -14.881 -3.616 -5.950 1.00 93.50 114 ASP A N 1
ATOM 885 C CA . ASP A 1 114 ? -14.663 -2.427 -6.770 1.00 93.50 114 ASP A CA 1
ATOM 886 C C . ASP A 1 114 ? -13.343 -1.757 -6.358 1.00 93.50 114 ASP A C 1
ATOM 888 O O . ASP A 1 114 ? -12.555 -1.348 -7.218 1.00 93.50 114 ASP A O 1
ATOM 892 N N . THR A 1 115 ? -13.022 -1.765 -5.059 1.00 95.06 115 THR A N 1
ATOM 893 C CA . THR A 1 115 ? -11.702 -1.379 -4.540 1.00 95.06 115 THR A CA 1
ATOM 894 C C . THR A 1 115 ? -10.590 -2.215 -5.158 1.00 95.06 115 THR A C 1
ATOM 896 O O . THR A 1 115 ? -9.616 -1.654 -5.664 1.00 95.06 115 THR A O 1
ATOM 899 N N . TRP A 1 116 ? -10.711 -3.545 -5.154 1.00 95.06 116 TRP A N 1
ATOM 900 C CA . TRP A 1 116 ? -9.648 -4.418 -5.662 1.00 95.06 116 TRP A CA 1
ATOM 901 C C . TRP A 1 116 ? -9.443 -4.269 -7.169 1.00 95.06 116 TRP A C 1
ATOM 903 O O . TRP A 1 116 ? -8.309 -4.318 -7.650 1.00 95.06 116 TRP A O 1
ATOM 913 N N . ALA A 1 117 ? -10.519 -4.038 -7.924 1.00 94.50 117 ALA A N 1
ATOM 914 C CA . ALA A 1 117 ? -10.425 -3.713 -9.343 1.00 94.50 117 ALA A CA 1
ATOM 915 C C . ALA A 1 117 ? -9.705 -2.373 -9.571 1.00 94.50 117 ALA A C 1
ATOM 917 O O . ALA A 1 117 ? -8.818 -2.282 -10.422 1.00 94.50 117 ALA A O 1
ATOM 918 N N . ALA A 1 118 ? -10.042 -1.347 -8.786 1.00 93.12 118 ALA A N 1
ATOM 919 C CA . ALA A 1 118 ? -9.412 -0.036 -8.884 1.00 93.12 118 ALA A CA 1
ATOM 920 C C . ALA A 1 118 ? -7.932 -0.060 -8.461 1.00 93.12 118 ALA A C 1
ATOM 922 O O . ALA A 1 118 ? -7.117 0.624 -9.077 1.00 93.12 118 ALA A O 1
ATOM 923 N N . LEU A 1 119 ? -7.571 -0.862 -7.455 1.00 94.88 119 LEU A N 1
ATOM 924 C CA . LEU A 1 119 ? -6.188 -1.084 -7.028 1.00 94.88 119 LEU A CA 1
ATOM 925 C C . LEU A 1 119 ? -5.349 -1.688 -8.157 1.00 94.88 119 LEU A C 1
ATOM 927 O O . LEU A 1 119 ? -4.323 -1.117 -8.520 1.00 94.88 119 LEU A O 1
ATOM 931 N N . ARG A 1 120 ? -5.807 -2.803 -8.746 1.00 94.38 120 ARG A N 1
ATOM 932 C CA . ARG A 1 120 ? -5.097 -3.465 -9.855 1.00 94.38 120 ARG A CA 1
ATOM 933 C C . ARG A 1 120 ? -4.889 -2.520 -11.033 1.00 94.38 120 ARG A C 1
ATOM 935 O O . ARG A 1 120 ? -3.781 -2.434 -11.548 1.00 94.38 120 ARG A O 1
ATOM 942 N N . ARG A 1 121 ? -5.927 -1.762 -11.408 1.00 93.38 121 ARG A N 1
ATOM 943 C CA . ARG A 1 121 ? -5.829 -0.768 -12.483 1.00 93.38 121 ARG A CA 1
ATOM 944 C C . ARG A 1 121 ? -4.770 0.296 -12.183 1.00 93.38 121 ARG A C 1
ATOM 946 O O . ARG A 1 121 ? -3.930 0.551 -13.033 1.00 93.38 121 ARG A O 1
ATOM 953 N N . ARG A 1 122 ? -4.769 0.874 -10.976 1.00 92.38 122 ARG A N 1
ATOM 954 C CA . ARG A 1 122 ? -3.803 1.919 -10.585 1.00 92.38 122 ARG A CA 1
ATOM 955 C C . ARG A 1 122 ? -2.361 1.422 -10.573 1.00 92.38 122 ARG A C 1
ATOM 957 O O . ARG A 1 122 ? -1.470 2.146 -11.001 1.00 92.38 122 ARG A O 1
ATOM 964 N N . VAL A 1 123 ? -2.131 0.205 -10.085 1.00 93.12 123 VAL A N 1
ATOM 965 C CA . VAL A 1 123 ? -0.792 -0.399 -10.077 1.00 93.12 123 VAL A CA 1
ATOM 966 C C . VAL A 1 123 ? -0.310 -0.649 -11.507 1.00 93.12 123 VAL A C 1
ATOM 968 O O . VAL A 1 123 ? 0.805 -0.256 -11.841 1.00 93.12 123 VAL A O 1
ATOM 971 N N . ALA A 1 124 ? -1.160 -1.224 -12.364 1.00 91.88 124 ALA A N 1
ATOM 972 C CA . ALA A 1 124 ? -0.827 -1.470 -13.765 1.00 91.88 124 ALA A CA 1
ATOM 973 C C . ALA A 1 124 ? -0.547 -0.166 -14.535 1.00 91.88 124 ALA A C 1
ATOM 975 O O . ALA A 1 124 ? 0.460 -0.064 -15.232 1.00 91.88 124 ALA A O 1
ATOM 976 N N . GLU A 1 125 ? -1.399 0.854 -14.374 1.00 90.75 125 GLU A N 1
ATOM 977 C CA . GLU A 1 125 ? -1.210 2.178 -14.984 1.00 90.75 125 GLU A CA 1
ATOM 978 C C . GLU A 1 125 ? 0.095 2.837 -14.525 1.00 90.75 125 GLU A C 1
ATOM 980 O O . GLU A 1 125 ? 0.820 3.408 -15.338 1.00 90.75 125 GLU A O 1
ATOM 985 N N . GLY A 1 126 ? 0.412 2.740 -13.235 1.00 89.31 126 GLY A N 1
ATOM 986 C CA . GLY A 1 126 ? 1.616 3.331 -12.674 1.00 89.31 126 GLY A CA 1
ATOM 987 C C . GLY A 1 126 ? 2.907 2.681 -13.153 1.00 89.31 126 GLY A C 1
ATOM 988 O O . GLY A 1 126 ? 3.817 3.390 -13.573 1.00 89.31 126 GLY A O 1
ATOM 989 N N . LEU A 1 127 ? 2.973 1.348 -13.161 1.00 87.88 127 LEU A N 1
ATOM 990 C CA . LEU A 1 127 ? 4.145 0.631 -13.671 1.00 87.88 127 LEU A CA 1
ATOM 991 C C . LEU A 1 127 ? 4.325 0.857 -15.179 1.00 87.88 127 LEU A C 1
ATOM 993 O O . LEU A 1 127 ? 5.437 1.096 -15.643 1.00 87.88 127 LEU A O 1
ATOM 997 N N . ALA A 1 128 ? 3.231 0.865 -15.948 1.00 87.75 128 ALA A N 1
ATOM 998 C CA . ALA A 1 128 ? 3.285 1.175 -17.376 1.00 87.75 128 ALA A CA 1
ATOM 999 C C . ALA A 1 128 ? 3.779 2.606 -17.642 1.00 87.75 128 ALA A C 1
ATOM 1001 O O . ALA A 1 128 ? 4.502 2.849 -18.613 1.00 87.75 128 ALA A O 1
ATOM 1002 N N . LEU A 1 129 ? 3.399 3.561 -16.786 1.00 87.19 129 LEU A N 1
ATOM 1003 C CA . LEU A 1 129 ? 3.878 4.934 -16.866 1.00 87.19 129 LEU A CA 1
ATOM 1004 C C . LEU A 1 129 ? 5.386 5.008 -16.602 1.00 87.19 129 LEU A C 1
ATOM 1006 O O . LEU A 1 129 ? 6.084 5.658 -17.375 1.00 87.19 129 LEU A O 1
ATOM 1010 N N . GLU A 1 130 ? 5.895 4.309 -15.587 1.00 84.12 130 GLU A N 1
ATOM 1011 C CA . GLU A 1 130 ? 7.335 4.242 -15.297 1.00 84.12 130 GLU A CA 1
ATOM 1012 C C . GLU A 1 130 ? 8.135 3.727 -16.499 1.00 84.12 130 GLU A C 1
ATOM 1014 O O . GLU A 1 130 ? 9.024 4.427 -16.986 1.00 84.12 130 GLU A O 1
ATOM 1019 N N . THR A 1 131 ? 7.747 2.581 -17.070 1.00 84.06 131 THR A N 1
ATOM 1020 C CA . THR A 1 131 ? 8.407 2.022 -18.264 1.00 84.06 131 THR A CA 1
ATOM 1021 C C . THR A 1 131 ? 8.363 2.988 -19.450 1.00 84.06 131 THR A C 1
ATOM 1023 O O . THR A 1 131 ? 9.327 3.124 -20.208 1.00 84.06 131 THR A O 1
ATOM 1026 N N . LYS A 1 132 ? 7.245 3.704 -19.622 1.00 85.00 132 LYS A N 1
ATOM 1027 C CA . LYS A 1 132 ? 7.111 4.696 -20.690 1.00 85.00 132 LYS A CA 1
ATOM 1028 C C . LYS A 1 132 ? 8.041 5.888 -20.468 1.00 85.00 132 LYS A C 1
ATOM 1030 O O . LYS A 1 132 ? 8.687 6.309 -21.427 1.00 85.00 132 LYS A O 1
ATOM 1035 N N . LEU A 1 133 ? 8.139 6.416 -19.247 1.00 82.44 133 LEU A N 1
ATOM 1036 C CA . LEU A 1 133 ? 9.065 7.509 -18.934 1.00 82.44 133 LEU A CA 1
ATOM 1037 C C . LEU A 1 133 ? 10.518 7.103 -19.190 1.00 82.44 133 LEU A C 1
ATOM 1039 O O . LEU A 1 133 ? 11.240 7.855 -19.842 1.00 82.44 133 LEU A O 1
ATOM 1043 N N . GLU A 1 134 ? 10.926 5.913 -18.754 1.00 79.69 134 GLU A N 1
ATOM 1044 C CA . GLU A 1 134 ? 12.276 5.393 -19.004 1.00 79.69 134 GLU A CA 1
ATOM 1045 C C . GLU A 1 134 ? 12.581 5.314 -20.504 1.00 79.69 134 GLU A C 1
ATOM 1047 O O . GLU A 1 134 ? 13.608 5.816 -20.966 1.00 79.69 134 GLU A O 1
ATOM 1052 N N . SER A 1 135 ? 11.651 4.766 -21.295 1.00 80.81 135 SER A N 1
ATOM 1053 C CA . SER A 1 135 ? 11.821 4.670 -22.749 1.00 80.81 135 SER A CA 1
ATOM 1054 C C . SER A 1 135 ? 11.984 6.042 -23.416 1.00 80.81 135 SER A C 1
ATOM 1056 O O . SER A 1 135 ? 12.829 6.206 -24.296 1.00 80.81 135 SER A O 1
ATOM 1058 N N . LEU A 1 136 ? 11.239 7.055 -22.960 1.00 78.06 136 LEU A N 1
ATOM 1059 C CA . LEU A 1 136 ? 11.321 8.412 -23.498 1.00 78.06 136 LEU A CA 1
ATOM 1060 C C . LEU A 1 136 ? 12.667 9.062 -23.173 1.00 78.06 136 LEU A C 1
ATOM 1062 O O . LEU A 1 136 ? 13.290 9.636 -24.066 1.00 78.06 136 LEU A O 1
ATOM 1066 N N . VAL A 1 137 ? 13.145 8.916 -21.936 1.00 78.00 137 VAL A N 1
ATOM 1067 C CA . VAL A 1 137 ? 14.457 9.428 -21.514 1.00 78.00 137 VAL A CA 1
ATOM 1068 C C . VAL A 1 137 ? 15.576 8.809 -22.354 1.00 78.00 137 VAL A C 1
ATOM 1070 O O . VAL A 1 137 ? 16.437 9.533 -22.856 1.00 78.00 137 VAL A O 1
ATOM 1073 N N . HIS A 1 138 ? 15.531 7.496 -22.600 1.00 74.56 138 HIS A N 1
ATOM 1074 C CA . HIS A 1 138 ? 16.519 6.830 -23.451 1.00 74.56 138 HIS A CA 1
ATOM 1075 C C . HIS A 1 138 ? 16.452 7.281 -24.918 1.00 74.56 138 HIS A C 1
ATOM 1077 O O . HIS A 1 138 ? 17.495 7.499 -25.534 1.00 74.56 138 HIS A O 1
ATOM 1083 N N . THR A 1 139 ? 15.255 7.477 -25.483 1.00 73.81 139 THR A N 1
ATOM 1084 C CA . THR A 1 139 ? 15.118 7.978 -26.866 1.00 73.81 139 THR A CA 1
ATOM 1085 C C . THR A 1 139 ? 15.580 9.427 -27.029 1.00 73.81 139 THR A C 1
ATOM 1087 O O . THR A 1 139 ? 16.199 9.751 -28.041 1.00 73.81 139 THR A O 1
ATOM 1090 N N . ALA A 1 140 ? 15.346 10.289 -26.035 1.00 65.31 140 ALA A N 1
ATOM 1091 C CA . ALA A 1 140 ? 15.824 11.669 -26.047 1.00 65.31 140 ALA A CA 1
ATOM 1092 C C . ALA A 1 140 ? 17.359 11.731 -25.961 1.00 65.31 140 ALA A C 1
ATOM 1094 O O . ALA A 1 140 ? 17.991 12.437 -26.744 1.00 65.31 140 ALA A O 1
ATOM 1095 N N . ALA A 1 141 ? 17.969 10.911 -25.099 1.00 61.22 141 ALA A N 1
ATOM 1096 C CA . ALA A 1 141 ? 19.426 10.792 -25.011 1.00 61.22 141 ALA A CA 1
ATOM 1097 C C . ALA A 1 141 ? 20.062 10.247 -26.311 1.00 61.22 141 ALA A C 1
ATOM 1099 O O . ALA A 1 141 ? 21.147 10.677 -26.714 1.00 61.22 141 ALA A O 1
ATOM 1100 N N . ALA A 1 142 ? 19.379 9.330 -27.007 1.00 59.03 142 ALA A N 1
ATOM 1101 C CA . ALA A 1 142 ? 19.806 8.822 -28.314 1.00 59.03 142 ALA A CA 1
ATOM 1102 C C . ALA A 1 142 ? 19.675 9.874 -29.438 1.00 59.03 142 ALA A C 1
ATOM 1104 O O . ALA A 1 142 ? 20.500 9.915 -30.351 1.00 59.03 142 ALA A O 1
ATOM 1105 N N . ALA A 1 143 ? 18.668 10.750 -29.370 1.00 57.03 143 ALA A N 1
ATOM 1106 C CA . ALA A 1 143 ? 18.487 11.840 -30.328 1.00 57.03 143 ALA A CA 1
ATOM 1107 C C . ALA A 1 143 ? 19.559 12.937 -30.175 1.00 57.03 143 ALA A C 1
ATOM 1109 O O . ALA A 1 143 ? 20.089 13.412 -31.181 1.00 57.03 143 ALA A O 1
ATOM 1110 N N . ASP A 1 144 ? 19.945 13.278 -28.941 1.00 53.53 144 ASP A N 1
ATOM 1111 C CA . ASP A 1 144 ? 21.029 14.239 -28.676 1.00 53.53 144 ASP A CA 1
ATOM 1112 C C . ASP A 1 144 ? 22.401 13.711 -29.125 1.00 53.53 144 ASP A C 1
ATOM 1114 O O . ASP A 1 144 ? 23.201 14.441 -29.718 1.00 53.53 144 ASP A O 1
ATOM 1118 N N . THR A 1 145 ? 22.674 12.418 -28.929 1.00 58.38 145 THR A N 1
ATOM 1119 C CA . THR A 1 145 ? 23.923 11.797 -29.408 1.00 58.38 145 THR A CA 1
ATOM 1120 C C . THR A 1 145 ? 23.967 11.660 -30.934 1.00 58.38 145 THR A C 1
ATOM 1122 O O . THR A 1 145 ? 25.026 11.860 -31.533 1.00 58.38 145 THR A O 1
ATOM 1125 N N . ALA A 1 146 ? 22.829 11.426 -31.596 1.00 54.56 146 ALA A N 1
ATOM 1126 C CA . ALA A 1 146 ? 22.740 11.443 -33.058 1.00 54.56 146 ALA A CA 1
ATOM 1127 C C . ALA A 1 146 ? 22.935 12.854 -33.653 1.00 54.56 146 ALA A C 1
ATOM 1129 O O . ALA A 1 146 ? 23.556 12.992 -34.708 1.00 54.56 146 ALA A O 1
ATOM 1130 N N . ALA A 1 147 ? 22.485 13.911 -32.966 1.00 53.12 147 ALA A N 1
ATOM 1131 C CA . ALA A 1 147 ? 22.731 15.298 -33.371 1.00 53.12 147 ALA A CA 1
ATOM 1132 C C . ALA A 1 147 ? 24.196 15.743 -33.152 1.00 53.12 147 ALA A C 1
ATOM 1134 O O . ALA A 1 147 ? 24.692 16.621 -33.864 1.00 53.12 147 ALA A O 1
ATOM 1135 N N . ALA A 1 148 ? 24.919 15.113 -32.218 1.00 52.28 148 ALA A N 1
ATOM 1136 C CA . ALA A 1 148 ? 26.336 15.378 -31.955 1.00 52.28 148 ALA A CA 1
ATOM 1137 C C . ALA A 1 148 ? 27.308 14.639 -32.905 1.00 52.28 148 ALA A C 1
ATOM 1139 O O . ALA A 1 148 ? 28.449 15.072 -33.068 1.00 52.28 148 ALA A O 1
ATOM 1140 N N . GLY A 1 149 ? 26.868 13.576 -33.592 1.00 47.62 149 GLY A N 1
ATOM 1141 C CA . GLY A 1 149 ? 27.701 12.762 -34.497 1.00 47.62 149 GLY A CA 1
ATOM 1142 C C . GLY A 1 149 ? 28.091 13.412 -35.838 1.00 47.62 149 GLY A C 1
ATOM 1143 O O . GLY A 1 149 ? 28.793 12.797 -36.636 1.00 47.62 149 GLY A O 1
ATOM 1144 N N . GLY A 1 150 ? 27.658 14.649 -36.107 1.00 46.88 150 GLY A N 1
ATOM 1145 C CA . GLY A 1 150 ? 27.846 15.337 -37.393 1.00 46.88 150 GLY A CA 1
ATOM 1146 C C . GLY A 1 150 ? 29.111 16.191 -37.553 1.00 46.88 150 GLY A C 1
ATOM 1147 O O . GLY A 1 150 ? 29.225 16.892 -38.556 1.00 46.88 150 GLY A O 1
ATOM 1148 N N . ARG A 1 151 ? 30.060 16.196 -36.606 1.00 44.50 151 ARG A N 1
ATOM 1149 C CA . ARG A 1 151 ? 31.307 16.981 -36.734 1.00 44.50 151 ARG A CA 1
ATOM 1150 C C . ARG A 1 151 ? 32.539 16.169 -36.336 1.00 44.50 151 ARG A C 1
ATOM 1152 O O . ARG A 1 151 ? 33.004 16.223 -35.206 1.00 44.50 151 ARG A O 1
ATOM 1159 N N . SER A 1 152 ? 33.082 15.442 -37.311 1.00 41.78 152 SER A N 1
ATOM 1160 C CA . SER A 1 152 ? 34.460 14.945 -37.280 1.00 41.78 152 SER A CA 1
ATOM 1161 C C . SER A 1 152 ? 35.409 16.099 -37.616 1.00 41.78 152 SER A C 1
ATOM 1163 O O . SER A 1 152 ? 35.379 16.624 -38.729 1.00 41.78 152 SER A O 1
ATOM 1165 N N . GLY A 1 153 ? 36.222 16.512 -36.641 1.00 36.59 153 GLY A N 1
ATOM 1166 C CA . GLY A 1 153 ? 37.260 17.521 -36.829 1.00 36.59 153 GLY A CA 1
ATOM 1167 C C . GLY A 1 153 ? 37.976 17.918 -35.535 1.00 36.59 153 GLY A C 1
ATOM 1168 O O . GLY A 1 153 ? 37.561 18.866 -34.884 1.00 36.59 153 GLY A O 1
ATOM 1169 N N . ALA A 1 154 ? 39.096 17.236 -35.271 1.00 31.33 154 ALA A N 1
ATOM 1170 C CA . ALA A 1 154 ? 40.203 17.574 -34.361 1.00 31.33 154 ALA A CA 1
ATOM 1171 C C . ALA A 1 154 ? 40.047 17.321 -32.842 1.00 31.33 154 ALA A C 1
ATOM 1173 O O . ALA A 1 154 ? 39.072 17.678 -32.192 1.00 31.33 154 ALA A O 1
ATOM 1174 N N . ALA A 1 155 ? 41.084 16.673 -32.308 1.00 35.47 155 ALA A N 1
ATOM 1175 C CA . ALA A 1 155 ? 41.247 16.173 -30.951 1.00 35.47 155 ALA A CA 1
ATOM 1176 C C . ALA A 1 155 ? 41.641 17.257 -29.933 1.00 35.47 155 ALA A C 1
ATOM 1178 O O . ALA A 1 155 ? 42.471 18.103 -30.255 1.00 35.47 155 ALA A O 1
ATOM 1179 N N . ALA A 1 156 ? 41.138 17.139 -28.698 1.00 29.06 156 ALA A N 1
ATOM 1180 C CA . ALA A 1 156 ? 41.869 17.391 -27.448 1.00 29.06 156 ALA A CA 1
ATOM 1181 C C . ALA A 1 156 ? 40.995 17.010 -26.232 1.00 29.06 156 ALA A C 1
ATOM 1183 O O . ALA A 1 156 ? 39.943 17.594 -26.007 1.00 29.06 156 ALA A O 1
ATOM 1184 N N . GLU A 1 157 ? 41.442 15.978 -25.514 1.00 29.11 157 GLU A N 1
ATOM 1185 C CA . GLU A 1 157 ? 41.518 15.873 -24.048 1.00 29.11 157 GLU A CA 1
ATOM 1186 C C . GLU A 1 157 ? 40.435 16.543 -23.167 1.00 29.11 157 GLU A C 1
ATOM 1188 O O . GLU A 1 157 ? 40.409 17.759 -23.016 1.00 29.11 157 GLU A O 1
ATOM 1193 N N . ALA A 1 158 ? 39.613 15.724 -22.496 1.00 25.95 158 ALA A N 1
ATOM 1194 C CA . ALA A 1 158 ? 39.357 15.747 -21.043 1.00 25.95 158 ALA A CA 1
ATOM 1195 C C . ALA A 1 158 ? 38.149 14.850 -20.708 1.00 25.95 158 ALA A C 1
ATOM 1197 O O . ALA A 1 158 ? 37.096 14.924 -21.337 1.00 25.95 158 ALA A O 1
ATOM 1198 N N . ALA A 1 159 ? 38.326 13.981 -19.713 1.00 31.27 159 ALA A N 1
ATOM 1199 C CA . ALA A 1 159 ? 37.307 13.090 -19.164 1.00 31.27 159 ALA A CA 1
ATOM 1200 C C . ALA A 1 159 ? 36.049 13.845 -18.685 1.00 31.27 159 ALA A C 1
ATOM 1202 O O . ALA A 1 159 ? 36.185 14.951 -18.157 1.00 31.27 159 ALA A O 1
ATOM 1203 N N . PRO A 1 160 ? 34.838 13.257 -18.741 1.00 27.72 160 PRO A N 1
ATOM 1204 C CA . PRO A 1 160 ? 33.731 13.796 -17.976 1.00 27.72 160 PRO A CA 1
ATOM 1205 C C . PRO A 1 160 ? 33.908 13.378 -16.513 1.00 27.72 160 PRO A C 1
ATOM 1207 O O . PRO A 1 160 ? 33.747 12.215 -16.139 1.00 27.72 160 PRO A O 1
ATOM 1210 N N . ALA A 1 161 ? 34.286 14.357 -15.694 1.00 25.05 161 ALA A N 1
ATOM 1211 C CA . ALA A 1 161 ? 34.152 14.294 -14.253 1.00 25.05 161 ALA A CA 1
ATOM 1212 C C . ALA A 1 161 ? 32.683 14.039 -13.887 1.00 25.05 161 ALA A C 1
ATOM 1214 O O . ALA A 1 161 ? 31.767 14.595 -14.495 1.00 25.05 161 ALA A O 1
ATOM 1215 N N . ALA A 1 162 ? 32.502 13.181 -12.888 1.00 27.28 162 ALA A N 1
ATOM 1216 C CA . ALA A 1 162 ? 31.245 12.886 -12.231 1.00 27.28 162 ALA A CA 1
ATOM 1217 C C . ALA A 1 162 ? 30.432 14.165 -11.972 1.00 27.28 162 ALA A C 1
ATOM 1219 O O . ALA A 1 162 ? 30.847 15.035 -11.206 1.00 27.28 162 ALA A O 1
ATOM 1220 N N . ALA A 1 163 ? 29.267 14.261 -12.611 1.00 25.41 163 ALA A N 1
ATOM 1221 C CA . ALA A 1 163 ? 28.240 15.208 -12.224 1.00 25.41 163 ALA A CA 1
ATOM 1222 C C . ALA A 1 163 ? 27.457 14.582 -11.069 1.00 25.41 163 ALA A C 1
ATOM 1224 O O . ALA A 1 163 ? 26.590 13.729 -11.259 1.00 25.41 163 ALA A O 1
ATOM 1225 N N . ASP A 1 164 ? 27.836 14.996 -9.865 1.00 28.23 164 ASP A N 1
ATOM 1226 C CA . ASP A 1 164 ? 26.977 15.010 -8.693 1.00 28.23 164 ASP A CA 1
ATOM 1227 C C . ASP A 1 164 ? 25.625 15.635 -9.088 1.00 28.23 164 ASP A C 1
ATOM 1229 O O . ASP A 1 164 ? 25.519 16.835 -9.335 1.00 28.23 164 ASP A O 1
ATOM 1233 N N . VAL A 1 165 ? 24.597 14.795 -9.226 1.00 28.80 165 VAL A N 1
ATOM 1234 C CA . VAL A 1 165 ? 23.192 15.219 -9.156 1.00 28.80 165 VAL A CA 1
ATOM 1235 C C . VAL A 1 165 ? 22.715 14.869 -7.749 1.00 28.80 165 VAL A C 1
ATOM 1237 O O . VAL A 1 165 ? 21.789 14.087 -7.533 1.00 28.80 165 VAL A O 1
ATOM 1240 N N . GLY A 1 166 ? 23.427 15.411 -6.762 1.00 26.66 166 GLY A N 1
ATOM 1241 C CA . GLY A 1 166 ? 22.944 15.541 -5.407 1.00 26.66 166 GLY A CA 1
ATOM 1242 C C . GLY A 1 166 ? 21.888 16.641 -5.362 1.00 26.66 166 GLY A C 1
ATOM 1243 O O . GLY A 1 166 ? 22.152 17.799 -5.663 1.00 26.66 166 GLY A O 1
ATOM 1244 N N . GLY A 1 167 ? 20.675 16.268 -4.955 1.00 27.45 167 GLY A N 1
ATOM 1245 C CA . GLY A 1 167 ? 19.727 17.201 -4.345 1.00 27.45 167 GLY A CA 1
ATOM 1246 C C . GLY A 1 167 ? 18.950 18.115 -5.294 1.00 27.45 167 GLY A C 1
ATOM 1247 O O . GLY A 1 167 ? 19.172 19.317 -5.305 1.00 27.45 167 GLY A O 1
ATOM 1248 N N . ALA A 1 168 ? 17.951 17.581 -6.005 1.00 26.14 168 ALA A N 1
ATOM 1249 C CA . ALA A 1 168 ? 16.878 18.428 -6.558 1.00 26.14 168 ALA A CA 1
ATOM 1250 C C . ALA A 1 168 ? 15.513 17.740 -6.784 1.00 26.14 168 ALA A C 1
ATOM 1252 O O . ALA A 1 168 ? 14.582 18.386 -7.249 1.00 26.14 168 ALA A O 1
ATOM 1253 N N . ALA A 1 169 ? 15.341 16.453 -6.453 1.00 25.55 169 ALA A N 1
ATOM 1254 C CA . ALA A 1 169 ? 14.069 15.741 -6.681 1.00 25.55 169 ALA A CA 1
ATOM 1255 C C . ALA A 1 169 ? 13.271 15.432 -5.397 1.00 25.55 169 ALA A C 1
ATOM 1257 O O . ALA A 1 169 ? 12.176 14.874 -5.463 1.00 25.55 169 ALA A O 1
ATOM 1258 N N . ALA A 1 170 ? 13.790 15.808 -4.222 1.00 28.83 170 ALA A N 1
ATOM 1259 C CA . ALA A 1 170 ? 13.162 15.504 -2.934 1.00 28.83 170 ALA A CA 1
ATOM 1260 C C . ALA A 1 170 ? 12.008 16.458 -2.556 1.00 28.83 170 ALA A C 1
ATOM 1262 O O . ALA A 1 170 ? 11.169 16.099 -1.731 1.00 28.83 170 ALA A O 1
ATOM 1263 N N . GLU A 1 171 ? 11.905 17.639 -3.174 1.00 27.05 171 GLU A N 1
ATOM 1264 C CA . GLU A 1 171 ? 10.890 18.638 -2.795 1.00 27.05 171 GLU A CA 1
ATOM 1265 C C . GLU A 1 171 ? 9.514 18.400 -3.447 1.00 27.05 171 GLU A C 1
ATOM 1267 O O . GLU A 1 171 ? 8.487 18.749 -2.868 1.00 27.05 171 GLU A O 1
ATOM 1272 N N . GLY A 1 172 ? 9.449 17.723 -4.600 1.00 26.00 172 GLY A N 1
ATOM 1273 C CA . GLY A 1 172 ? 8.182 17.488 -5.312 1.00 26.00 172 GLY A CA 1
ATOM 1274 C C . GLY A 1 172 ? 7.333 16.332 -4.762 1.00 26.00 172 GLY A C 1
ATOM 1275 O O . GLY A 1 172 ? 6.106 16.379 -4.806 1.00 26.00 172 GLY A O 1
ATOM 1276 N N . SER A 1 173 ? 7.964 15.294 -4.207 1.00 37.81 173 SER A N 1
ATOM 1277 C CA . SER A 1 173 ? 7.258 14.081 -3.753 1.00 37.81 173 SER A CA 1
ATOM 1278 C C . SER A 1 173 ? 6.726 14.212 -2.320 1.00 37.81 173 SER A C 1
ATOM 1280 O O . SER A 1 173 ? 5.601 13.799 -2.021 1.00 37.81 173 SER A O 1
ATOM 1282 N N . ALA A 1 174 ? 7.464 14.922 -1.456 1.00 32.94 174 ALA A N 1
ATOM 1283 C CA . ALA A 1 174 ? 6.929 15.391 -0.182 1.00 32.94 174 ALA A CA 1
ATOM 1284 C C . ALA A 1 174 ? 5.727 16.323 -0.404 1.00 32.94 174 ALA A C 1
ATOM 1286 O O . ALA A 1 174 ? 4.757 16.227 0.340 1.00 32.94 174 ALA A O 1
ATOM 1287 N N . ALA A 1 175 ? 5.733 17.140 -1.467 1.00 30.77 175 ALA A N 1
ATOM 1288 C CA . ALA A 1 175 ? 4.604 17.990 -1.832 1.00 30.77 175 ALA A CA 1
ATOM 1289 C C . ALA A 1 175 ? 3.377 17.207 -2.330 1.00 30.77 175 ALA A C 1
ATOM 1291 O O . ALA A 1 175 ? 2.271 17.660 -2.084 1.00 30.77 175 ALA A O 1
ATOM 1292 N N . ALA A 1 176 ? 3.507 16.029 -2.950 1.00 32.28 176 ALA A N 1
ATOM 1293 C CA . ALA A 1 176 ? 2.347 15.221 -3.360 1.00 32.28 176 ALA A CA 1
ATOM 1294 C C . ALA A 1 176 ? 1.678 14.504 -2.169 1.00 32.28 176 ALA A C 1
ATOM 1296 O O . ALA A 1 176 ? 0.450 14.485 -2.057 1.00 32.28 176 ALA A O 1
ATOM 1297 N N . ALA A 1 177 ? 2.479 13.983 -1.231 1.00 32.72 177 ALA A N 1
ATOM 1298 C CA . ALA A 1 177 ? 1.976 13.420 0.024 1.00 32.72 177 ALA A CA 1
ATOM 1299 C C . ALA A 1 177 ? 1.465 14.514 0.987 1.00 32.72 177 ALA A C 1
ATOM 1301 O O . ALA A 1 177 ? 0.460 14.316 1.671 1.00 32.72 177 ALA A O 1
ATOM 1302 N N . ALA A 1 178 ? 2.102 15.691 0.995 1.00 32.91 178 ALA A N 1
ATOM 1303 C CA . ALA A 1 178 ? 1.645 16.864 1.733 1.00 32.91 178 ALA A CA 1
ATOM 1304 C C . ALA A 1 178 ? 0.452 17.557 1.061 1.00 32.91 178 ALA A C 1
ATOM 1306 O O . ALA A 1 178 ? -0.371 18.100 1.778 1.00 32.91 178 ALA A O 1
ATOM 1307 N N . ALA A 1 179 ? 0.273 17.503 -0.263 1.00 32.44 179 ALA A N 1
ATOM 1308 C CA . ALA A 1 179 ? -0.891 18.077 -0.951 1.00 32.44 179 ALA A CA 1
ATOM 1309 C C . ALA A 1 179 ? -2.185 17.331 -0.606 1.00 32.44 179 ALA A C 1
ATOM 1311 O O . ALA A 1 179 ? -3.237 17.956 -0.496 1.00 32.44 179 ALA A O 1
ATOM 1312 N N . ALA A 1 180 ? -2.109 16.023 -0.338 1.00 34.91 180 ALA A N 1
ATOM 1313 C CA . ALA A 1 180 ? -3.234 15.269 0.215 1.00 34.91 180 ALA A CA 1
ATOM 1314 C C . ALA A 1 180 ? -3.565 15.665 1.675 1.00 34.91 180 ALA A C 1
ATOM 1316 O O . ALA A 1 180 ? -4.696 15.472 2.116 1.00 34.91 180 ALA A O 1
ATOM 1317 N N . ALA A 1 181 ? -2.612 16.254 2.411 1.00 34.25 181 ALA A N 1
ATOM 1318 C CA . ALA A 1 181 ? -2.784 16.752 3.783 1.00 34.25 181 ALA A CA 1
ATOM 1319 C C . ALA A 1 181 ? -2.958 18.290 3.881 1.00 34.25 181 ALA A C 1
ATOM 1321 O O . ALA A 1 181 ? -3.387 18.805 4.910 1.00 34.25 181 ALA A O 1
ATOM 1322 N N . GLY A 1 182 ? -2.653 19.030 2.813 1.00 27.14 182 GLY A N 1
ATOM 1323 C CA . GLY A 1 182 ? -2.450 20.482 2.778 1.00 27.14 182 GLY A CA 1
ATOM 1324 C C . GLY A 1 182 ? -3.694 21.313 2.469 1.00 27.14 182 GLY A C 1
ATOM 1325 O O . GLY A 1 182 ? -3.570 22.487 2.134 1.00 27.14 182 GLY A O 1
ATOM 1326 N N . ALA A 1 183 ? -4.894 20.746 2.602 1.00 31.81 183 ALA A N 1
ATOM 1327 C CA . ALA A 1 183 ? -6.141 21.514 2.556 1.00 31.81 183 ALA A CA 1
ATOM 1328 C C . ALA A 1 183 ? -6.463 22.236 3.886 1.00 31.81 183 ALA A C 1
ATOM 1330 O O . ALA A 1 183 ? -7.522 22.847 4.008 1.00 31.81 183 ALA A O 1
ATOM 1331 N N . ALA A 1 184 ? -5.572 22.198 4.885 1.00 32.00 184 ALA A N 1
ATOM 1332 C CA . ALA A 1 184 ? -5.773 22.878 6.163 1.00 32.00 184 ALA A CA 1
ATOM 1333 C C . ALA A 1 184 ? -4.496 23.574 6.669 1.00 32.00 184 ALA A C 1
ATOM 1335 O O . ALA A 1 184 ? -3.639 22.951 7.285 1.00 32.00 184 ALA A O 1
ATOM 1336 N N . GLY A 1 185 ? -4.437 24.895 6.470 1.00 26.41 185 GLY A N 1
ATOM 1337 C CA . GLY A 1 185 ? -3.748 25.822 7.377 1.00 26.41 185 GLY A CA 1
ATOM 1338 C C . GLY A 1 185 ? -2.274 26.104 7.086 1.00 26.41 185 GLY A C 1
ATOM 1339 O O . GLY A 1 185 ? -1.387 25.385 7.528 1.00 26.41 185 GLY A O 1
ATOM 1340 N N . GLN A 1 186 ? -2.022 27.227 6.413 1.00 26.05 186 GLN A N 1
ATOM 1341 C CA . GLN A 1 186 ? -0.713 27.877 6.324 1.00 26.05 186 GLN A CA 1
ATOM 1342 C C . GLN A 1 186 ? -0.287 28.428 7.694 1.00 26.05 186 GLN A C 1
ATOM 1344 O O . GLN A 1 186 ? -1.070 29.119 8.347 1.00 26.05 186 GLN A O 1
ATOM 1349 N N . GLY A 1 187 ? 0.964 28.184 8.094 1.00 25.72 187 GLY A N 1
ATOM 1350 C CA . GLY A 1 187 ? 1.585 28.884 9.218 1.00 25.72 187 GLY A CA 1
ATOM 1351 C C . GLY A 1 187 ? 2.891 28.266 9.727 1.00 25.72 187 GLY A C 1
ATOM 1352 O O . GLY A 1 187 ? 2.859 27.223 10.366 1.00 25.72 187 GLY A O 1
ATOM 1353 N N . ALA A 1 188 ? 3.980 29.015 9.529 1.00 26.58 188 ALA A N 1
ATOM 1354 C CA . ALA A 1 188 ? 5.206 29.080 10.341 1.00 26.58 188 ALA A CA 1
ATOM 1355 C C . ALA A 1 188 ? 6.390 28.115 10.067 1.00 26.58 188 ALA A C 1
ATOM 1357 O O . ALA A 1 188 ? 6.413 26.963 10.484 1.00 26.58 188 ALA A O 1
ATOM 1358 N N . GLU A 1 189 ? 7.391 28.719 9.409 1.00 26.28 189 GLU A N 1
ATOM 1359 C CA . GLU A 1 189 ? 8.849 28.735 9.654 1.00 26.28 189 GLU A CA 1
ATOM 1360 C C . GLU A 1 189 ? 9.667 27.446 9.860 1.00 26.28 189 GLU A C 1
ATOM 1362 O O . GLU A 1 189 ? 9.525 26.697 10.823 1.00 26.28 189 GLU A O 1
ATOM 1367 N N . ALA A 1 190 ? 10.651 27.297 8.966 1.00 27.75 190 ALA A N 1
ATOM 1368 C CA . ALA A 1 190 ? 11.715 26.307 8.974 1.00 27.75 190 ALA A CA 1
ATOM 1369 C C . ALA A 1 190 ? 13.013 26.876 9.581 1.00 27.75 190 ALA A C 1
ATOM 1371 O O . ALA A 1 190 ? 13.442 27.975 9.237 1.00 27.75 190 ALA A O 1
ATOM 1372 N N . GLY A 1 191 ? 13.678 26.069 10.409 1.00 24.45 191 GLY A N 1
ATOM 1373 C CA . GLY A 1 191 ? 15.086 26.203 10.791 1.00 24.45 191 GLY A CA 1
ATOM 1374 C C . GLY A 1 191 ? 15.738 24.808 10.798 1.00 24.45 191 GLY A C 1
ATOM 1375 O O . GLY A 1 191 ? 15.078 23.860 11.230 1.00 24.45 191 GLY A O 1
ATOM 1376 N N . PRO A 1 192 ? 16.970 24.627 10.278 1.00 33.00 192 PRO A N 1
ATOM 1377 C CA . PRO A 1 192 ? 17.426 23.343 9.740 1.00 33.00 192 PRO A CA 1
ATOM 1378 C C . PRO A 1 192 ? 18.336 22.579 10.711 1.00 33.00 192 PRO A C 1
ATOM 1380 O O . PRO A 1 192 ? 19.079 23.207 11.458 1.00 33.00 192 PRO A O 1
ATOM 1383 N N . ALA A 1 193 ? 18.362 21.242 10.634 1.00 28.30 193 ALA A N 1
ATOM 1384 C CA . ALA A 1 193 ? 19.574 20.467 10.929 1.00 28.30 193 ALA A CA 1
ATOM 1385 C C . ALA A 1 193 ? 19.447 18.967 10.602 1.00 28.30 193 ALA A C 1
ATOM 1387 O O . ALA A 1 193 ? 18.715 18.226 11.253 1.00 28.30 193 ALA A O 1
ATOM 1388 N N . SER A 1 194 ? 20.317 18.556 9.676 1.00 30.48 194 SER A N 1
ATOM 1389 C CA . SER A 1 194 ? 21.193 17.381 9.786 1.00 30.48 194 SER A CA 1
ATOM 1390 C C . SER A 1 194 ? 20.627 16.001 9.439 1.00 30.48 194 SER A C 1
ATOM 1392 O O . SER A 1 194 ? 20.042 15.297 10.259 1.00 30.48 194 SER A O 1
ATOM 1394 N N . GLY A 1 195 ? 20.932 15.582 8.206 1.00 29.28 195 GLY A N 1
ATOM 1395 C CA . GLY A 1 195 ? 20.918 14.183 7.784 1.00 29.28 195 GLY A CA 1
ATOM 1396 C C . GLY A 1 195 ? 22.053 13.363 8.426 1.00 29.28 195 GLY A C 1
ATOM 1397 O O . GLY A 1 195 ? 23.045 13.935 8.886 1.00 29.28 195 GLY A O 1
ATOM 1398 N N . PRO A 1 196 ? 21.920 12.027 8.486 1.00 34.72 196 PRO A N 1
ATOM 1399 C CA . PRO A 1 196 ? 22.907 11.170 9.126 1.00 34.72 196 PRO A CA 1
ATOM 1400 C C . PRO A 1 196 ? 24.064 10.811 8.183 1.00 34.72 196 PRO A C 1
ATOM 1402 O O . PRO A 1 196 ? 23.864 10.315 7.076 1.00 34.72 196 PRO A O 1
ATOM 1405 N N . ALA A 1 197 ? 25.279 11.026 8.685 1.00 30.14 197 ALA A N 1
ATOM 1406 C CA . ALA A 1 197 ? 26.529 10.507 8.150 1.00 30.14 197 ALA A CA 1
ATOM 1407 C C . ALA A 1 197 ? 26.770 9.060 8.619 1.00 30.14 197 ALA A C 1
ATOM 1409 O O . ALA A 1 197 ? 26.490 8.709 9.765 1.00 30.14 197 ALA A O 1
ATOM 1410 N N . ALA A 1 198 ? 27.356 8.247 7.747 1.00 31.20 198 ALA A N 1
ATOM 1411 C CA . ALA A 1 198 ? 27.998 6.970 8.057 1.00 31.20 198 ALA A CA 1
ATOM 1412 C C . ALA A 1 198 ? 29.209 6.800 7.107 1.00 31.20 198 ALA A C 1
ATOM 1414 O O . ALA A 1 198 ? 29.251 7.475 6.079 1.00 31.20 198 ALA A O 1
ATOM 1415 N N . PRO A 1 199 ? 30.120 5.835 7.325 1.00 44.97 199 PRO A N 1
ATOM 1416 C CA . PRO A 1 199 ? 30.893 5.593 8.546 1.00 44.97 199 PRO A CA 1
ATOM 1417 C C . PRO A 1 199 ? 32.403 5.371 8.250 1.00 44.97 199 PRO A C 1
ATOM 1419 O O . PRO A 1 199 ? 32.788 4.967 7.158 1.00 44.97 199 PRO A O 1
ATOM 1422 N N . ALA A 1 200 ? 33.266 5.541 9.253 1.00 32.12 200 ALA A N 1
ATOM 1423 C CA . ALA A 1 200 ? 34.628 4.984 9.332 1.00 32.12 200 ALA A CA 1
ATOM 1424 C C . ALA A 1 200 ? 34.960 4.891 10.835 1.00 32.12 200 ALA A C 1
ATOM 1426 O O . ALA A 1 200 ? 34.609 5.800 11.575 1.00 32.12 200 ALA A O 1
ATOM 1427 N N . GLY A 1 201 ? 35.517 3.838 11.425 1.00 27.30 201 GLY A N 1
ATOM 1428 C CA . GLY A 1 201 ? 36.481 2.872 10.933 1.00 27.30 201 GLY A CA 1
ATOM 1429 C C . GLY A 1 201 ? 37.678 2.912 11.892 1.00 27.30 201 GLY A C 1
ATOM 1430 O O . GLY A 1 201 ? 38.345 3.934 11.971 1.00 27.30 201 GLY A O 1
ATOM 1431 N N . HIS A 1 202 ? 37.935 1.778 12.551 1.00 30.22 202 HIS A N 1
ATOM 1432 C CA . HIS A 1 202 ? 39.188 1.351 13.194 1.00 30.22 202 HIS A CA 1
ATOM 1433 C C . HIS A 1 202 ? 39.528 1.682 14.670 1.00 30.22 202 HIS A C 1
ATOM 1435 O O . HIS A 1 202 ? 39.687 2.834 15.059 1.00 30.22 202 HIS A O 1
ATOM 1441 N N . VAL A 1 203 ? 39.784 0.546 15.352 1.00 34.91 203 VAL A N 1
ATOM 1442 C CA . VAL A 1 203 ? 40.504 0.207 16.602 1.00 34.91 203 VAL A CA 1
ATOM 1443 C C . VAL A 1 203 ? 39.854 0.564 17.934 1.00 34.91 203 VAL A C 1
ATOM 1445 O O . VAL A 1 203 ? 39.809 1.753 18.301 1.00 34.91 203 VAL A O 1
#

InterPro domains:
  IPR012762 Ubiquinone biosynthesis protein COQ9 [PTHR21427] (1-127)
  IPR012762 Ubiquinone biosynthesis protein COQ9 [TIGR02396] (2-130)
  IPR013718 COQ9, C-terminal domain [PF08511] (61-125)

pLDDT: mean 70.59, std 25.69, range [24.45, 95.06]

Organism: Chlamydomonas incerta (NCBI:txid51695)

Sequence (203 aa):
MEQCNARLAELLAQQKDELQAMELDARVARALQLRLEMLVPYMDTWPQALAVAAKPGNAGRSLKLLYQLVDDIWAALGDQATDSTWYSKRALVAGAYTATSLYMITDYSPGFRDTWAALRRRVAEGLALETKLESLVHTAAAADTAAAGGRSGAAAEAAPAAADVGGAAAEGSAAAAAAAAGAAGQGAEAGPASGPAAPAGHV

=== Feature glossary ===
The record interleaves many kinds of information about one protein. Here is each kind framed as the question it answers.

Q: What does the local fold look like, residue by residue?
A: The Foldseek 3Di string encodes local tertiary geometry as a 20-letter alphabet — one character per residue — derived from the relative positions of nearby Cα atoms. Unlike the amino-acid sequence, 3Di is a direct function of the 3D structure, so two proteins with the same fold have similar 3Di strings even at low sequence identity.

Q: Which residues are in helices, strands, or loops?
A: The SS8 string is DSSP's per-residue secondary-structure call. α-helix (H) means an i→i+4 H-bond ladder; β-strand (E) means the residue participates in a β-sheet; 3₁₀ (G) and π (I) are tighter and wider helices; T/S are turns/bends; '-' is loop.

Q: How big and how compact is the whole molecule?
A: Radius of gyration (Rg) is the root-mean-square distance of Cα atoms from their centroid — a single number for overall size and compactness. A globular domain of N residues has Rg ≈ 2.2·N^0.38 Å; an extended or disordered chain has a much larger Rg. The Cα contact count is the number of residue pairs whose Cα atoms are within 8 Å and are more than four positions apart in sequence — a standard proxy for tertiary packing density. The bounding box is the smallest axis-aligned box enclosing all Cα atoms.

Q: Where is each backbone atom in 3D?
A: Structure coordinates are given as an mmCIF _atom_site loop: one row per atom with element, residue name, chain id, sequence number, and x/y/z position in Å. Only the four main-chain atoms per residue are included here; side chains are omitted to keep the record compact.

Q: What is the amino-acid chain?
A: Primary structure: the covalent order of the twenty standard amino acids along the backbone. Two proteins with the same sequence will (almost always) fold to the same structure; two with 30% identity often share a fold but not the details.

Q: What if only a Cα trace is available?
A: Three-state secondary structure (P-SEA) collapses the eight DSSP classes into helix (a), strand (b), and coil (c). P-SEA assigns these from Cα geometry alone — distances and angles — without requiring backbone ox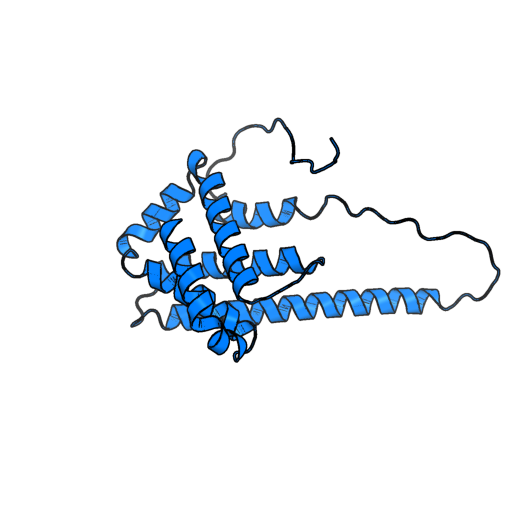ygens, so it works on any Cα trace.

Q: What family and function is it annotated with?
A: Database cross-references. InterPro integrates a dozen domain/family signature databases into unified entries with residue-range hits. GO terms attach function/process/location labels with evidence codes. CATH codes position the f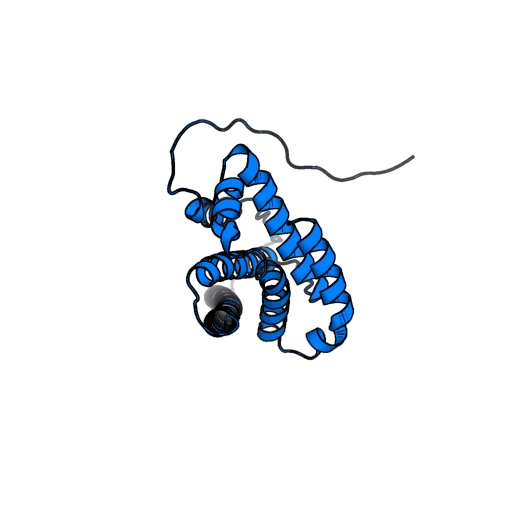old in a four-level structural taxonomy. Organism is the NCBI-taxonomy species name.

Q: How confident is the AlphaFold model at each residue?
A: pLDDT is the predicted lDDT-Cα score: AlphaFold's confidence that the local environment of each residue (all inter-atomic distances within 15 Å) is correctly placed. It is a per-residue number between 0 and 100, with higher meaning more reliable.

Q: How mobile is each atom in the crystal?
A: B-factor (Debye–Waller factor) reflects atomic displacement in the crystal lattice. It is an experimental observable (units Å²), not a prediction; low values mean the atom is pinned down, high values mean it moves or is heterogeneous across the crystal.

Q: Which residues are buried vs exposed?
A: SASA measures how much of the protein is reachable by solvent. It is computed by rolling a water-sized probe over the atomic surface and summing the exposed area (Å²). Per-residue SASA distinguishes core (buried, low SASA) from surface (exposed, high SASA) residues; total SASA is a whole-molecule size measure.

Q: What do the diagnostic plots show?
A: Plot images: a contact map (which residues are close in 3D, as an N×N binary image), a Ramachandran scatter (backbone torsion angles, revealing secondary-structure composition at a glance), and — for AlphaFold structures — a PAE heatmap (pairwise prediction confidence).

Q: What known structures does this most resemble?
A: The Foldseek neighbor list gives the closest experimentally determined structures in the PDB, ranked by structural alignment. TM-score near 1 means near-identical fold; near 0.3 means only rough topology match. This is how one finds what a novel AlphaFold prediction most resembles in the solved-structure universe.

Q: Are the domains correctly placed relative to each other?
A: Predicted aligned error is AlphaFold's pairwise confidence. Unlike pLDDT (per-residue), PAE is per-residue-pair and captures whether two parts of the structure are correctly placed relative to each other. Units are ångströms of expected positional error.

Q: What do the rendered images show?
A: Structure images are PyMOL renders from six orthogonal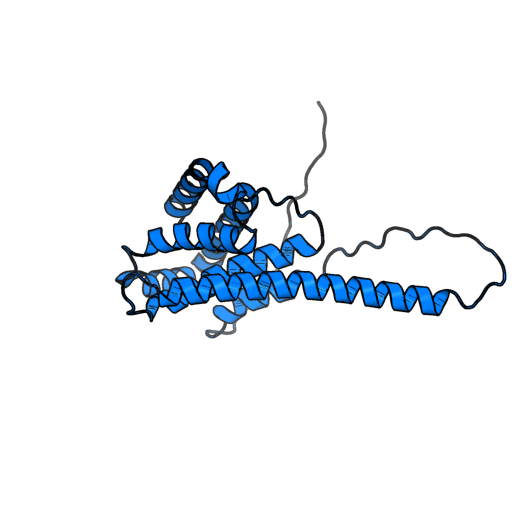 camera directions. Cartoon representation draws helices as coils and strands as arrows; sticks shows the backbone as bonds; surface shows the solvent-excluded envelope. Rainbow coloring maps sequence position to hue (blue→red, N→C); chain coloring assigns a distinct color per polypeptide.

Q: What are the backbone torsion angles?
A: φ (phi) and ψ (psi) are the two rotatable backbone dihedrals per residue: φ is the C(i-1)–N–Cα–C torsion, ψ is the N–Cα–C–N(i+1) torsion, both in degrees on (−180°, 180°]. α-helical residues cluster near (−60°, −45°); β-strand residues near (−120°, +130°). A Ramachandran plot is simply a scatter of (φ, ψ) for every residue.